Protein AF-A0A813DG27-F1 (afdb_monomer_lite)

Structure (mmCIF, N/CA/C/O backbone):
data_AF-A0A813DG27-F1
#
_entry.id   AF-A0A813DG27-F1
#
loop_
_atom_site.group_PDB
_atom_site.id
_atom_site.type_symbol
_atom_site.label_atom_id
_atom_site.label_alt_id
_atom_site.label_comp_id
_atom_site.label_asym_id
_atom_site.label_entity_id
_atom_site.label_seq_id
_atom_site.pdbx_PDB_ins_code
_atom_site.Cartn_x
_atom_site.Cartn_y
_atom_site.Cartn_z
_atom_site.occupancy
_atom_site.B_iso_or_equiv
_atom_site.auth_seq_id
_atom_site.auth_comp_id
_atom_site.auth_asym_id
_atom_site.auth_atom_id
_atom_site.pdbx_PDB_model_num
ATOM 1 N N . MET A 1 1 ? 26.561 -1.178 -47.396 1.00 35.69 1 MET A N 1
ATOM 2 C CA . MET A 1 1 ? 25.594 -0.101 -47.079 1.00 35.69 1 MET A CA 1
ATOM 3 C C . MET A 1 1 ? 25.983 0.522 -45.748 1.00 35.69 1 MET A C 1
ATOM 5 O O . MET A 1 1 ? 25.787 -0.095 -44.712 1.00 35.69 1 MET A O 1
ATOM 9 N N . HIS A 1 2 ? 26.621 1.689 -45.792 1.00 32.06 2 HIS A N 1
ATOM 10 C CA . HIS A 1 2 ? 27.094 2.432 -44.623 1.00 32.06 2 HIS A CA 1
ATOM 11 C C . HIS A 1 2 ? 25.969 3.385 -44.192 1.00 32.06 2 HIS A C 1
ATOM 13 O O . HIS A 1 2 ? 25.656 4.333 -44.911 1.00 32.06 2 HIS A O 1
ATOM 19 N N . LEU A 1 3 ? 25.288 3.095 -43.083 1.00 33.78 3 LEU A N 1
ATOM 20 C CA . LEU A 1 3 ? 24.282 4.003 -42.530 1.00 33.78 3 LEU A CA 1
ATOM 21 C C . LEU A 1 3 ? 24.978 4.990 -41.588 1.00 33.78 3 LEU A C 1
ATOM 23 O O . LEU A 1 3 ? 25.626 4.590 -40.628 1.00 33.78 3 LEU A O 1
ATOM 27 N N . SER A 1 4 ? 24.850 6.281 -41.896 1.00 28.59 4 SER A N 1
ATOM 28 C CA . SER A 1 4 ? 25.430 7.382 -41.121 1.00 28.59 4 SER A CA 1
ATOM 29 C C . SER A 1 4 ? 24.918 7.404 -39.662 1.00 28.59 4 SER A C 1
ATOM 31 O O . SER A 1 4 ? 23.698 7.333 -39.455 1.00 28.59 4 SER A O 1
ATOM 33 N N . PRO A 1 5 ? 25.803 7.591 -38.657 1.00 42.91 5 PRO A N 1
ATOM 34 C CA . PRO A 1 5 ? 25.450 7.682 -37.233 1.00 42.91 5 PRO A CA 1
ATOM 35 C C . PRO A 1 5 ? 24.418 8.769 -36.894 1.00 42.91 5 PRO A C 1
ATOM 37 O O . PRO A 1 5 ? 23.706 8.666 -35.893 1.00 42.91 5 PRO A O 1
ATOM 40 N N . SER A 1 6 ? 24.287 9.807 -37.728 1.00 38.03 6 SER A N 1
ATOM 41 C CA . SER A 1 6 ? 23.385 10.933 -37.458 1.00 38.03 6 SER A CA 1
ATOM 42 C C . SER A 1 6 ? 21.899 10.582 -37.593 1.00 38.03 6 SER A C 1
ATOM 44 O O . SER A 1 6 ? 21.061 11.265 -37.007 1.00 38.03 6 SER A O 1
ATOM 46 N N . ARG A 1 7 ? 21.542 9.490 -38.290 1.00 32.78 7 ARG A N 1
ATOM 47 C CA . ARG A 1 7 ? 20.135 9.055 -38.426 1.00 32.78 7 ARG A CA 1
ATOM 48 C C . ARG A 1 7 ? 19.609 8.241 -37.239 1.00 32.78 7 ARG A C 1
ATOM 50 O O . ARG A 1 7 ? 18.395 8.137 -37.089 1.00 32.78 7 ARG A O 1
ATOM 57 N N . LEU A 1 8 ? 20.485 7.695 -36.392 1.00 37.12 8 LEU A N 1
ATOM 58 C CA . LEU A 1 8 ? 20.098 6.963 -35.175 1.00 37.12 8 LEU A CA 1
ATOM 59 C C . LEU A 1 8 ? 19.883 7.897 -33.969 1.00 37.12 8 LEU A C 1
ATOM 61 O O . LEU A 1 8 ? 19.018 7.622 -33.140 1.00 37.12 8 LEU A O 1
ATOM 65 N N . ARG A 1 9 ? 20.591 9.038 -33.907 1.00 36.22 9 ARG A N 1
ATOM 66 C CA . ARG A 1 9 ? 20.552 9.974 -32.763 1.00 36.22 9 ARG A CA 1
ATOM 67 C C . ARG A 1 9 ? 19.202 10.678 -32.554 1.00 36.22 9 ARG A C 1
ATOM 69 O O . ARG A 1 9 ? 18.839 10.943 -31.415 1.00 36.22 9 ARG A O 1
ATOM 76 N N . SER A 1 10 ? 18.430 10.967 -33.605 1.00 30.38 10 SER A N 1
ATOM 77 C CA . SER A 1 10 ? 17.222 11.810 -33.479 1.00 30.38 10 SER A CA 1
ATOM 78 C C . SER A 1 10 ? 15.911 11.059 -33.217 1.00 30.38 10 SER A C 1
ATOM 80 O O . SER A 1 10 ? 14.912 11.688 -32.869 1.00 30.38 10 SER A O 1
ATOM 82 N N . ARG A 1 11 ? 15.877 9.725 -33.352 1.00 36.88 11 ARG A N 1
ATOM 83 C CA . ARG A 1 11 ? 14.655 8.927 -33.117 1.00 36.88 11 ARG A CA 1
ATOM 84 C C . ARG A 1 11 ? 14.544 8.339 -31.711 1.00 36.88 11 ARG A C 1
ATOM 86 O O . ARG A 1 11 ? 13.439 7.986 -31.316 1.00 36.88 11 ARG A O 1
ATOM 93 N N . MET A 1 12 ? 15.641 8.247 -30.961 1.00 42.81 12 MET A N 1
ATOM 94 C CA . MET A 1 12 ? 15.668 7.513 -29.689 1.00 42.81 12 MET A CA 1
ATOM 95 C C . MET A 1 12 ? 15.013 8.269 -28.519 1.00 42.81 12 MET A C 1
ATOM 97 O O . MET A 1 12 ? 14.553 7.641 -27.574 1.00 42.81 12 MET A O 1
ATOM 101 N N . PHE A 1 13 ? 14.913 9.601 -28.596 1.00 41.03 13 PHE A N 1
ATOM 102 C CA . PHE A 1 13 ? 14.566 10.446 -27.442 1.00 41.03 13 PHE A CA 1
ATOM 103 C C . PHE A 1 13 ? 13.154 11.049 -27.455 1.00 41.03 13 PHE A C 1
ATOM 105 O O . PHE A 1 13 ? 12.816 11.809 -26.553 1.00 41.03 13 PHE A O 1
ATOM 112 N N . ARG A 1 14 ? 12.308 10.739 -28.451 1.00 36.06 14 ARG A N 1
ATOM 113 C CA . ARG A 1 14 ? 10.949 11.322 -28.535 1.00 36.06 14 ARG A CA 1
ATOM 114 C C . ARG A 1 14 ? 9.815 10.446 -28.009 1.00 36.06 14 ARG A C 1
ATOM 116 O O . ARG A 1 14 ? 8.711 10.949 -27.869 1.00 36.06 14 ARG A O 1
ATOM 123 N N . SER A 1 15 ? 10.073 9.176 -27.727 1.00 40.19 15 SER A N 1
ATOM 124 C CA . SER A 1 15 ? 9.174 8.225 -27.063 1.00 40.19 15 SER A CA 1
ATOM 125 C C . SER A 1 15 ? 9.845 6.863 -27.195 1.00 40.19 15 SER A C 1
ATOM 127 O O . SER A 1 15 ? 10.208 6.476 -28.312 1.00 40.19 15 SER A O 1
ATOM 129 N N . LEU A 1 16 ? 10.028 6.131 -26.094 1.00 47.44 16 LEU A N 1
ATOM 130 C CA . LEU A 1 16 ? 10.375 4.718 -26.192 1.00 47.44 16 LEU A CA 1
ATOM 131 C C . LEU A 1 16 ? 9.088 3.953 -26.532 1.00 47.44 16 LEU A C 1
ATOM 133 O O . LEU A 1 16 ? 8.470 3.299 -25.696 1.00 47.44 16 LEU A O 1
ATOM 137 N N . GLU A 1 17 ? 8.655 4.059 -27.786 1.00 43.06 17 GLU A N 1
ATOM 138 C CA . GLU A 1 17 ? 7.640 3.168 -28.329 1.00 43.06 17 GLU A CA 1
ATOM 139 C C . GLU A 1 17 ? 8.287 1.787 -28.494 1.00 43.06 17 GLU A C 1
ATOM 141 O O . GLU A 1 17 ? 8.924 1.502 -29.513 1.00 43.06 17 GLU A O 1
ATOM 146 N N . LEU A 1 18 ? 8.100 0.904 -27.504 1.00 45.38 18 LEU A N 1
ATOM 147 C CA . LEU A 1 18 ? 8.455 -0.523 -27.602 1.00 45.38 18 LEU A CA 1
ATOM 148 C C . LEU A 1 18 ? 7.888 -1.176 -28.887 1.00 45.38 18 LEU A C 1
ATOM 150 O O . LEU A 1 18 ? 8.416 -2.178 -29.364 1.00 45.38 18 LEU A O 1
ATOM 154 N N . SER A 1 19 ? 6.854 -0.576 -29.485 1.00 37.66 19 SER A N 1
ATOM 155 C CA . SER A 1 19 ? 6.224 -0.939 -30.758 1.00 37.66 19 SER A CA 1
ATOM 156 C C . SER A 1 19 ? 7.010 -0.560 -32.026 1.00 37.66 19 SER A C 1
ATOM 158 O O . SER A 1 19 ? 6.800 -1.193 -33.060 1.00 37.66 19 SER A O 1
ATOM 160 N N . ARG A 1 20 ? 7.915 0.434 -32.014 1.00 34.59 20 ARG A N 1
ATOM 161 C CA . ARG A 1 20 ? 8.578 0.934 -33.247 1.00 34.59 20 ARG A CA 1
ATOM 162 C C . ARG A 1 20 ? 9.910 0.277 -33.590 1.00 34.59 20 ARG A C 1
ATOM 164 O O . ARG A 1 20 ? 10.484 0.580 -34.635 1.00 34.59 20 ARG A O 1
ATOM 171 N N . VAL A 1 21 ? 10.379 -0.658 -32.766 1.00 40.50 21 VAL A N 1
ATOM 172 C CA . VAL A 1 21 ? 11.616 -1.418 -33.020 1.00 40.50 21 VAL A CA 1
ATOM 173 C C . VAL A 1 21 ? 11.352 -2.705 -33.829 1.00 40.50 21 VAL A C 1
ATOM 175 O O . VAL A 1 21 ? 12.289 -3.308 -34.351 1.00 40.50 21 VAL A O 1
ATOM 178 N N . SER A 1 22 ? 10.095 -3.135 -34.030 1.00 30.80 22 SER A N 1
ATOM 179 C CA . SER A 1 22 ? 9.770 -4.263 -34.922 1.00 30.80 22 SER A CA 1
ATOM 180 C C . SER A 1 22 ? 8.271 -4.555 -35.039 1.00 30.80 22 SER A C 1
ATOM 182 O O . SER A 1 22 ? 7.603 -4.582 -34.013 1.00 30.80 22 SER A O 1
ATOM 184 N N . PRO A 1 23 ? 7.763 -5.015 -36.200 1.00 32.28 23 PRO A N 1
ATOM 185 C CA . PRO A 1 23 ? 6.370 -5.447 -36.360 1.00 32.28 23 PRO A CA 1
ATOM 186 C C . PRO A 1 23 ? 6.092 -6.882 -35.848 1.00 32.28 23 PRO A C 1
ATOM 188 O O . PRO A 1 23 ? 5.209 -7.567 -36.350 1.00 32.28 23 PRO A O 1
ATOM 191 N N . LYS A 1 24 ? 6.853 -7.382 -34.864 1.00 32.09 24 LYS A N 1
ATOM 192 C CA . LYS A 1 24 ? 6.633 -8.702 -34.239 1.00 32.09 24 LYS A CA 1
ATOM 193 C C . LYS A 1 24 ? 6.738 -8.558 -32.720 1.00 32.09 24 LYS A C 1
ATOM 195 O O . LYS A 1 24 ? 7.598 -7.790 -32.287 1.00 32.09 24 LYS A O 1
ATOM 200 N N . PRO A 1 25 ? 5.950 -9.302 -31.919 1.00 41.00 25 PRO A N 1
ATOM 201 C CA . PRO A 1 25 ? 6.080 -9.338 -30.465 1.00 41.00 25 PRO A CA 1
ATOM 202 C C . PRO A 1 25 ? 7.383 -10.070 -30.117 1.00 41.00 25 PRO A C 1
ATOM 204 O O . PRO A 1 25 ? 7.388 -11.250 -29.782 1.00 41.00 25 PRO A O 1
ATOM 207 N N . ARG A 1 26 ? 8.530 -9.418 -30.322 1.00 49.53 26 ARG A N 1
ATOM 208 C CA . ARG A 1 26 ? 9.832 -10.010 -30.029 1.00 49.53 26 ARG A CA 1
ATOM 209 C C . ARG A 1 26 ? 9.986 -9.991 -28.517 1.00 49.53 26 ARG A C 1
ATOM 211 O O . ARG A 1 26 ? 9.980 -8.915 -27.928 1.00 49.53 26 ARG A O 1
ATOM 218 N N . GLY A 1 27 ? 10.053 -11.185 -27.926 1.00 57.28 27 GLY A N 1
ATOM 219 C CA . GLY A 1 27 ? 10.235 -11.460 -26.500 1.00 57.28 27 GLY A CA 1
ATOM 220 C C . GLY A 1 27 ? 11.552 -10.921 -25.945 1.00 57.28 27 GLY A C 1
ATOM 221 O O . GLY A 1 27 ? 12.408 -11.695 -25.541 1.00 57.28 27 GLY A O 1
ATOM 222 N N . LEU A 1 28 ? 11.714 -9.598 -25.990 1.00 62.81 28 LEU A N 1
ATOM 223 C CA . LEU A 1 28 ? 12.835 -8.869 -25.419 1.00 62.81 28 LEU A CA 1
ATOM 224 C C . LEU A 1 28 ? 12.688 -8.777 -23.896 1.00 62.81 28 LEU A C 1
ATOM 226 O O . LEU A 1 28 ? 13.646 -9.145 -23.220 1.00 62.81 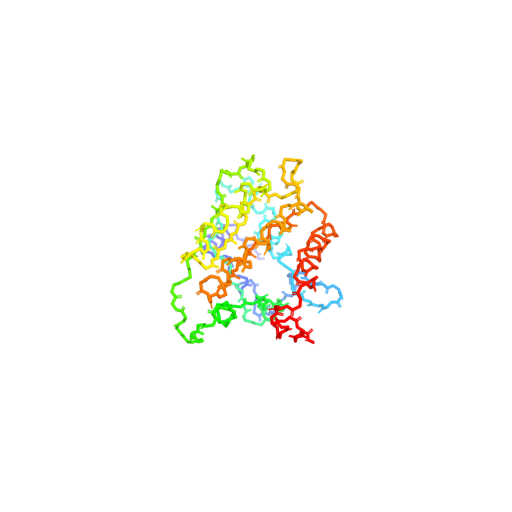28 LEU A O 1
ATOM 230 N N . PRO A 1 29 ? 11.532 -8.370 -23.322 1.00 75.06 29 PRO A N 1
ATOM 231 C CA . PRO A 1 29 ? 11.346 -8.508 -21.887 1.00 75.06 29 PRO A CA 1
ATOM 232 C C . PRO A 1 29 ? 11.299 -9.983 -21.493 1.00 75.06 29 PRO A C 1
ATOM 234 O O . PRO A 1 29 ? 10.547 -10.774 -22.076 1.00 75.06 29 PRO A O 1
ATOM 237 N N . GLY A 1 30 ? 12.098 -10.326 -20.488 1.00 79.44 30 GLY A N 1
ATOM 238 C CA . GLY A 1 30 ? 12.105 -11.637 -19.866 1.00 79.44 30 GLY A CA 1
ATOM 239 C C . GLY A 1 30 ? 10.751 -11.969 -19.246 1.00 79.44 30 GLY A C 1
ATOM 240 O O . GLY A 1 30 ? 9.980 -11.087 -18.854 1.00 79.44 30 GLY A O 1
ATOM 241 N N . ARG A 1 31 ? 10.475 -13.268 -19.164 1.00 86.94 31 ARG A N 1
ATOM 242 C CA . ARG A 1 31 ? 9.304 -13.828 -18.491 1.00 86.94 31 ARG A CA 1
ATOM 243 C C . ARG A 1 31 ? 9.764 -14.681 -17.324 1.00 86.94 31 ARG A C 1
ATOM 245 O O . ARG A 1 31 ? 10.837 -15.282 -17.380 1.00 86.94 31 ARG A O 1
ATOM 252 N N . ASN A 1 32 ? 8.939 -14.747 -16.295 1.00 88.25 32 ASN A N 1
ATOM 253 C CA . ASN A 1 32 ? 9.125 -15.698 -15.211 1.00 88.25 32 ASN A CA 1
ATOM 254 C C . ASN A 1 32 ? 9.128 -17.131 -15.763 1.00 88.25 32 ASN A C 1
ATOM 256 O O . ASN A 1 32 ? 8.299 -17.483 -16.603 1.00 88.25 32 ASN A 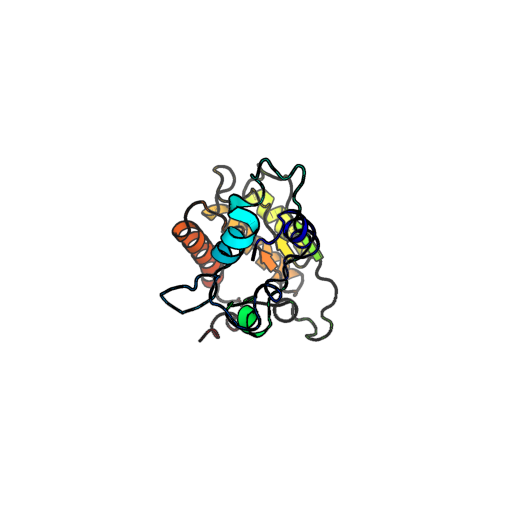O 1
ATOM 260 N N . ILE A 1 33 ? 10.035 -17.971 -15.264 1.00 91.44 33 ILE A N 1
ATOM 261 C CA . ILE A 1 33 ? 10.105 -19.391 -15.652 1.00 91.44 33 ILE A CA 1
ATOM 262 C C . ILE A 1 33 ? 8.914 -20.173 -15.081 1.00 91.44 33 ILE A C 1
ATOM 264 O O . ILE A 1 33 ? 8.441 -21.119 -15.701 1.00 91.44 33 ILE A O 1
ATOM 268 N N . THR A 1 34 ? 8.421 -19.773 -13.909 1.00 92.06 34 THR A N 1
ATOM 269 C CA . THR A 1 34 ? 7.400 -20.502 -13.146 1.00 92.06 34 THR A CA 1
ATOM 270 C C . THR A 1 34 ? 5.992 -20.370 -13.712 1.00 92.06 34 THR A C 1
ATOM 272 O O . THR A 1 34 ? 5.229 -21.326 -13.655 1.00 92.06 34 THR A O 1
ATOM 275 N N . ASP A 1 35 ? 5.634 -19.204 -14.246 1.00 90.50 35 ASP A N 1
ATOM 276 C CA . ASP A 1 35 ? 4.261 -18.896 -14.672 1.00 90.50 35 ASP A CA 1
ATOM 277 C C . ASP A 1 35 ? 4.188 -18.183 -16.033 1.00 90.50 35 ASP A C 1
ATOM 279 O O . ASP A 1 35 ? 3.102 -17.867 -16.519 1.00 90.50 35 ASP A O 1
ATOM 283 N N . GLY A 1 36 ? 5.332 -17.917 -16.674 1.00 90.06 36 GLY A N 1
ATOM 284 C CA . GLY A 1 36 ? 5.391 -17.229 -17.962 1.00 90.06 36 GLY A CA 1
ATOM 285 C C . GLY A 1 36 ? 4.941 -15.765 -17.924 1.00 90.06 36 GLY A C 1
ATOM 286 O O . GLY A 1 36 ? 4.820 -15.155 -18.994 1.00 90.06 36 GLY A O 1
ATOM 287 N N . ARG A 1 37 ? 4.696 -15.189 -16.738 1.00 91.44 37 ARG A N 1
ATOM 288 C CA . ARG A 1 37 ? 4.238 -13.806 -16.586 1.00 91.44 37 ARG A CA 1
ATOM 289 C C . ARG A 1 37 ? 5.341 -12.806 -16.905 1.00 91.44 37 ARG A C 1
ATOM 291 O O . ARG A 1 37 ? 6.538 -13.110 -16.859 1.00 91.44 37 ARG A O 1
ATOM 298 N N . ALA A 1 38 ? 4.924 -11.600 -17.276 1.00 91.38 38 ALA A N 1
ATOM 299 C CA . ALA A 1 38 ? 5.841 -10.496 -17.515 1.00 91.38 38 ALA A CA 1
ATOM 300 C C . ALA A 1 38 ? 6.368 -9.933 -16.187 1.00 91.38 38 ALA A C 1
ATOM 302 O O . ALA A 1 38 ? 5.652 -9.882 -15.191 1.00 91.38 38 ALA A O 1
ATOM 303 N N . MET A 1 39 ? 7.617 -9.466 -16.187 1.00 89.62 39 MET A N 1
ATOM 304 C CA . MET A 1 39 ? 8.255 -8.885 -15.003 1.00 89.62 39 MET A CA 1
ATOM 305 C C . MET A 1 39 ? 8.640 -7.426 -15.228 1.00 89.62 39 MET A C 1
ATOM 307 O O . MET A 1 39 ? 9.352 -7.087 -16.177 1.00 89.62 39 MET A O 1
ATOM 311 N N . MET A 1 40 ? 8.210 -6.554 -14.311 1.00 91.38 40 MET A N 1
ATOM 312 C CA . MET A 1 40 ? 8.512 -5.122 -14.384 1.00 91.38 40 MET A CA 1
ATOM 313 C C . MET A 1 40 ? 10.021 -4.858 -14.315 1.00 91.38 40 MET A C 1
ATOM 315 O O . MET A 1 40 ? 10.523 -3.995 -15.031 1.00 91.38 40 MET A O 1
ATOM 319 N N . CYS A 1 41 ? 10.760 -5.661 -13.541 1.00 92.00 41 CYS A N 1
ATOM 320 C CA . CYS A 1 41 ? 12.219 -5.583 -13.464 1.00 92.00 41 CYS A CA 1
ATOM 321 C C . CYS A 1 41 ? 12.867 -5.671 -14.851 1.00 92.00 41 CYS A C 1
ATOM 323 O O . CYS A 1 41 ? 13.688 -4.826 -15.183 1.00 92.00 41 CYS A O 1
ATOM 325 N N . SER A 1 42 ? 12.447 -6.615 -15.703 1.00 90.50 42 SER A N 1
ATOM 326 C CA . SER A 1 42 ? 13.015 -6.735 -17.051 1.00 90.50 42 SER A CA 1
ATOM 327 C C . SER A 1 42 ? 12.692 -5.527 -17.932 1.00 90.50 42 SER A C 1
ATOM 329 O O . SER A 1 42 ? 13.567 -5.043 -18.649 1.00 90.50 42 SER A O 1
ATOM 331 N N . VAL A 1 43 ? 11.466 -5.000 -17.851 1.00 89.25 43 VAL A N 1
ATOM 332 C CA . VAL A 1 43 ? 11.071 -3.798 -18.602 1.00 89.25 43 VAL A CA 1
ATOM 333 C C . VAL A 1 43 ? 11.937 -2.604 -18.204 1.00 89.25 43 VAL A C 1
ATOM 335 O O . VAL A 1 43 ? 12.443 -1.894 -19.076 1.00 89.25 43 VAL A O 1
ATOM 338 N N . LEU A 1 44 ? 12.151 -2.403 -16.902 1.00 90.50 44 LEU A N 1
ATOM 339 C CA . LEU A 1 44 ? 12.978 -1.317 -16.388 1.00 90.50 44 LEU A CA 1
ATOM 340 C C . LEU A 1 44 ? 14.455 -1.521 -16.728 1.00 90.50 44 LEU A C 1
ATOM 342 O O . LEU A 1 44 ? 15.082 -0.589 -17.208 1.00 90.50 44 LEU A O 1
ATOM 346 N N . THR A 1 45 ? 15.014 -2.724 -16.600 1.00 88.88 45 THR A N 1
ATOM 347 C CA . THR A 1 45 ? 16.409 -2.977 -16.997 1.00 88.88 45 THR A CA 1
ATOM 348 C C . THR A 1 45 ? 16.648 -2.660 -18.475 1.00 88.88 45 THR A C 1
ATOM 350 O O . THR A 1 45 ? 17.646 -2.028 -18.815 1.00 88.88 45 THR A O 1
ATOM 353 N N . LEU A 1 46 ? 15.720 -3.035 -19.359 1.00 86.50 46 LEU A N 1
ATOM 354 C CA . LEU A 1 46 ? 15.834 -2.747 -20.793 1.00 86.50 46 LEU A CA 1
ATOM 355 C C . LEU A 1 46 ? 15.668 -1.258 -21.116 1.00 86.50 46 LEU A C 1
ATOM 357 O O . LEU A 1 46 ? 16.331 -0.740 -22.014 1.00 86.50 46 LEU A O 1
ATOM 361 N N . SER A 1 47 ? 14.778 -0.573 -20.401 1.00 84.88 47 SER A N 1
ATOM 362 C CA . SER A 1 47 ? 14.443 0.825 -20.689 1.00 84.88 47 SER A CA 1
ATOM 363 C C . SER A 1 47 ? 15.422 1.802 -20.032 1.00 84.88 47 SER A C 1
ATOM 365 O O . SER A 1 47 ? 15.786 2.812 -20.636 1.00 84.88 47 SER A O 1
ATOM 367 N N . ILE A 1 48 ? 15.849 1.501 -18.800 1.00 87.88 48 ILE A N 1
ATOM 368 C CA . ILE A 1 48 ? 16.592 2.402 -17.907 1.00 87.88 48 ILE A CA 1
ATOM 369 C C . ILE A 1 48 ? 17.842 1.812 -17.257 1.00 87.88 48 ILE A C 1
ATOM 371 O O . ILE A 1 48 ? 18.368 2.406 -16.323 1.00 87.88 48 ILE A O 1
ATOM 375 N N . GLY A 1 49 ? 18.316 0.648 -17.704 1.00 87.12 49 GLY A N 1
ATOM 376 C CA . GLY A 1 49 ? 19.507 0.029 -17.118 1.00 87.12 49 GLY A CA 1
ATOM 377 C C . GLY A 1 49 ? 20.769 0.855 -17.365 1.00 87.12 49 GLY A C 1
ATOM 378 O O . GLY A 1 49 ? 21.348 1.406 -16.436 1.00 87.12 49 GLY A O 1
ATOM 379 N N . ASN A 1 50 ? 21.180 0.961 -18.633 1.00 87.44 50 ASN A N 1
ATOM 380 C CA . ASN A 1 50 ? 22.462 1.581 -19.003 1.00 87.44 50 ASN A CA 1
ATOM 381 C C . ASN A 1 50 ? 22.308 2.926 -19.730 1.00 87.44 50 ASN A C 1
ATOM 383 O O . ASN A 1 50 ? 23.260 3.700 -19.807 1.00 87.44 50 ASN A O 1
ATOM 387 N N . ASN A 1 51 ? 21.124 3.206 -20.280 1.00 82.00 51 ASN A N 1
ATOM 388 C CA . ASN A 1 51 ? 20.912 4.314 -21.217 1.00 82.00 51 ASN A CA 1
ATOM 389 C C . ASN A 1 51 ? 21.167 5.692 -20.576 1.00 82.00 51 ASN A C 1
ATOM 391 O O . ASN A 1 51 ? 21.603 6.618 -21.251 1.00 82.00 51 ASN A O 1
ATOM 395 N N . GLN A 1 52 ? 20.927 5.821 -19.271 1.00 82.56 52 GLN A N 1
ATOM 396 C CA . GLN A 1 52 ? 21.097 7.051 -18.496 1.00 82.56 52 GLN A CA 1
ATOM 397 C C . GLN A 1 52 ? 22.563 7.354 -18.166 1.00 82.56 52 GLN A C 1
ATOM 399 O O . GLN A 1 52 ? 22.871 8.484 -17.808 1.00 82.56 52 GLN A O 1
ATOM 404 N N . GLY A 1 53 ? 23.456 6.364 -18.266 1.00 84.81 53 GLY A N 1
ATOM 405 C CA . GLY A 1 53 ? 24.882 6.503 -17.957 1.00 84.81 53 GLY A CA 1
ATOM 406 C C . GLY A 1 53 ? 25.773 6.705 -19.185 1.00 84.81 53 GLY A C 1
ATOM 407 O O . GLY A 1 53 ? 26.994 6.633 -19.069 1.00 84.81 53 GLY A O 1
ATOM 408 N N . MET A 1 54 ? 25.193 6.897 -20.373 1.00 86.62 54 MET A N 1
ATOM 409 C CA . MET A 1 54 ? 25.960 7.072 -21.606 1.00 86.62 54 MET A CA 1
ATOM 410 C C . MET A 1 54 ? 26.615 8.458 -21.654 1.00 86.62 54 MET A C 1
ATOM 412 O O . MET A 1 54 ? 25.913 9.464 -21.657 1.00 86.62 54 MET A O 1
ATOM 416 N N . GLY A 1 55 ? 27.947 8.516 -21.781 1.00 88.69 55 GLY A N 1
ATOM 417 C CA . GLY A 1 55 ? 28.700 9.782 -21.863 1.00 88.69 55 GLY A CA 1
ATOM 418 C C . GLY A 1 55 ? 28.349 10.660 -23.073 1.00 88.69 55 GLY A C 1
ATOM 419 O O . GLY A 1 55 ? 28.593 11.861 -23.066 1.00 88.69 55 GLY A O 1
ATOM 420 N N . ASP A 1 56 ? 27.726 10.070 -24.092 1.00 89.81 56 ASP A N 1
ATOM 421 C CA . ASP A 1 56 ? 27.258 10.744 -25.304 1.00 89.81 56 ASP A CA 1
ATOM 422 C C . ASP A 1 56 ? 25.912 11.475 -25.119 1.00 89.81 56 ASP A C 1
ATOM 424 O O . ASP A 1 56 ? 25.419 12.099 -26.065 1.00 89.81 56 ASP A O 1
ATOM 428 N N . VAL A 1 57 ? 25.282 11.351 -23.945 1.00 82.31 57 VAL A N 1
ATOM 429 C CA . VAL A 1 57 ? 23.957 11.894 -23.628 1.00 82.31 57 VAL A CA 1
ATOM 430 C C . VAL A 1 57 ? 24.072 12.811 -22.413 1.00 82.31 57 VAL A C 1
ATOM 432 O O . VAL A 1 57 ? 24.240 12.351 -21.291 1.00 82.31 57 VAL A O 1
ATOM 435 N N . GLU A 1 58 ? 23.936 14.119 -22.631 1.00 87.00 58 GLU A N 1
ATOM 436 C CA . GLU A 1 58 ? 24.001 15.121 -21.556 1.00 87.00 58 GLU A CA 1
ATOM 437 C C . GLU A 1 58 ? 22.788 15.050 -20.609 1.00 87.00 58 GLU A C 1
ATOM 439 O O . GLU A 1 58 ? 22.924 15.205 -19.398 1.00 87.00 58 GLU A O 1
ATOM 444 N N . TYR A 1 59 ? 21.592 14.778 -21.149 1.00 86.31 59 TYR A N 1
ATOM 445 C CA . TYR A 1 59 ? 20.358 14.645 -20.372 1.00 86.31 59 TYR A CA 1
ATOM 446 C C . TYR A 1 59 ? 19.430 13.584 -20.970 1.00 86.31 59 TYR A C 1
ATOM 448 O O . TYR A 1 59 ? 19.052 13.654 -22.140 1.00 86.31 59 TYR A O 1
ATOM 456 N N . GLY A 1 60 ? 19.018 12.618 -20.148 1.00 83.75 60 GLY A N 1
ATOM 457 C CA . GLY A 1 60 ? 18.059 11.578 -20.513 1.00 83.75 60 GLY A CA 1
ATOM 458 C C . GLY A 1 60 ? 16.893 11.536 -19.531 1.00 83.75 60 GLY A C 1
ATOM 459 O O . GLY A 1 60 ? 17.090 11.344 -18.334 1.00 83.75 60 GLY A O 1
ATOM 460 N N . LYS A 1 61 ? 15.664 11.673 -20.037 1.00 86.31 61 LYS A N 1
ATOM 461 C CA . LYS A 1 61 ? 14.434 11.542 -19.246 1.00 86.31 61 LYS A CA 1
ATOM 462 C C . LYS A 1 61 ? 13.417 10.693 -19.992 1.00 86.31 61 LYS A C 1
ATOM 464 O O . LYS A 1 61 ? 13.165 10.914 -21.174 1.00 86.31 61 LYS A O 1
ATOM 469 N N . ILE A 1 62 ? 12.803 9.753 -19.282 1.00 85.69 62 ILE A N 1
ATOM 470 C CA . ILE A 1 62 ? 11.650 9.013 -19.794 1.00 85.69 62 ILE A CA 1
ATOM 471 C C . ILE A 1 62 ? 10.383 9.780 -19.467 1.00 85.69 62 ILE A C 1
ATOM 473 O O . ILE A 1 62 ? 10.177 10.205 -18.331 1.00 85.69 62 ILE A O 1
ATOM 477 N N . TYR A 1 63 ? 9.554 9.949 -20.490 1.00 88.44 63 TYR A N 1
ATOM 478 C CA . TYR A 1 63 ? 8.251 10.594 -20.384 1.00 88.44 63 TYR A CA 1
ATOM 479 C C . TYR A 1 63 ? 7.120 9.579 -20.290 1.00 88.44 63 TYR A C 1
ATOM 481 O O . TYR A 1 63 ? 6.198 9.775 -19.509 1.00 88.44 63 TYR A O 1
ATOM 489 N N . ASP A 1 64 ? 7.198 8.513 -21.083 1.00 87.12 64 ASP A N 1
ATOM 490 C CA . ASP A 1 64 ? 6.147 7.511 -21.180 1.00 87.12 64 ASP A CA 1
ATOM 491 C C . ASP A 1 64 ? 6.722 6.176 -21.670 1.00 87.12 64 ASP A C 1
ATOM 493 O O . ASP A 1 64 ? 7.768 6.140 -22.332 1.00 87.12 64 ASP A O 1
ATOM 497 N N . ILE A 1 65 ? 6.032 5.086 -21.341 1.00 85.31 65 ILE A N 1
ATOM 498 C CA . ILE A 1 65 ? 6.306 3.734 -21.822 1.00 85.31 65 ILE A CA 1
ATOM 499 C C . ILE A 1 65 ? 4.984 3.151 -22.311 1.00 85.31 65 ILE A C 1
ATOM 501 O O . ILE A 1 65 ? 4.080 2.863 -21.530 1.00 85.31 65 ILE A O 1
ATOM 505 N N . TYR A 1 66 ? 4.893 2.908 -23.615 1.00 86.19 66 TYR A N 1
ATOM 506 C CA . TYR A 1 66 ? 3.726 2.247 -24.181 1.00 86.19 66 TYR A CA 1
ATOM 507 C C . TYR A 1 66 ? 3.790 0.729 -23.963 1.00 86.19 66 TYR A C 1
ATOM 509 O O . TYR A 1 66 ? 4.689 0.056 -24.476 1.00 86.19 66 TYR A O 1
ATOM 517 N N . PHE A 1 67 ? 2.795 0.181 -23.261 1.00 85.94 67 PHE A N 1
ATOM 518 C CA . PHE A 1 67 ? 2.594 -1.260 -23.099 1.00 85.94 67 PHE A CA 1
ATOM 519 C C . PHE A 1 67 ? 1.522 -1.761 -24.081 1.00 85.94 67 PHE A C 1
ATOM 521 O O . PHE A 1 67 ? 0.343 -1.439 -23.914 1.00 85.94 67 PHE A O 1
ATOM 528 N N . PRO A 1 68 ? 1.874 -2.585 -25.088 1.00 86.69 68 PRO A N 1
ATOM 529 C CA . PRO A 1 68 ? 0.882 -3.171 -25.984 1.00 86.69 68 PRO A CA 1
ATOM 530 C C . PRO A 1 68 ? -0.141 -4.021 -25.208 1.00 86.69 68 PRO A C 1
ATOM 532 O O . PRO A 1 68 ? 0.274 -4.787 -24.333 1.00 86.69 68 PRO A O 1
ATOM 535 N N . PRO A 1 69 ? -1.446 -4.002 -25.554 1.00 88.44 69 PRO A N 1
ATOM 536 C CA . PRO A 1 69 ? -2.478 -4.720 -24.797 1.00 88.44 69 PRO A CA 1
ATOM 537 C C . PRO A 1 69 ? -2.198 -6.216 -24.595 1.00 88.44 69 PRO A C 1
ATOM 539 O O . PRO A 1 69 ? -2.507 -6.771 -23.545 1.00 88.44 69 PRO A O 1
ATOM 542 N N . ALA A 1 70 ? -1.584 -6.880 -25.580 1.00 88.94 70 ALA A N 1
ATOM 543 C CA . ALA A 1 70 ? -1.210 -8.292 -25.473 1.00 88.94 70 ALA A CA 1
ATOM 544 C C . ALA A 1 70 ? -0.099 -8.551 -24.442 1.00 88.94 70 ALA A C 1
ATOM 546 O O . ALA A 1 70 ? -0.090 -9.608 -23.823 1.00 88.94 70 ALA A O 1
ATOM 547 N N . TYR A 1 71 ? 0.817 -7.599 -24.255 1.00 87.31 71 TYR A N 1
ATOM 548 C CA . TYR A 1 71 ? 1.879 -7.683 -23.255 1.00 87.31 71 TYR A CA 1
ATOM 549 C C . TYR A 1 71 ? 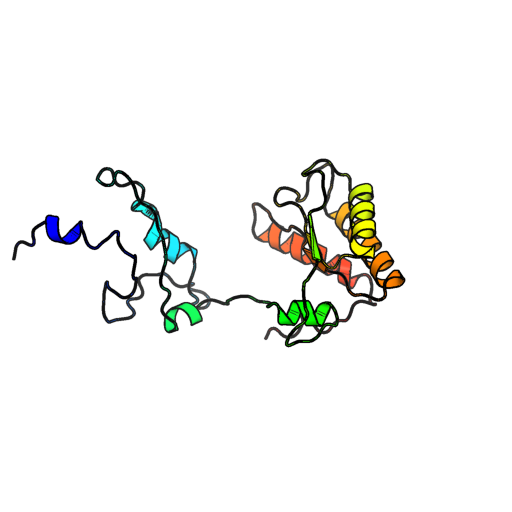1.377 -7.252 -21.871 1.00 87.31 71 TYR A C 1
ATOM 551 O O . TYR A 1 71 ? 1.709 -7.891 -20.881 1.00 87.31 71 TYR A O 1
ATOM 559 N N . LEU A 1 72 ? 0.511 -6.233 -21.804 1.00 89.81 72 LEU A N 1
ATOM 560 C CA . LEU A 1 72 ? -0.117 -5.786 -20.556 1.00 89.81 72 LEU A CA 1
ATOM 561 C C . LEU A 1 72 ? -0.907 -6.913 -19.865 1.00 89.81 72 LEU A C 1
ATOM 563 O O . LEU A 1 72 ? -0.850 -7.044 -18.649 1.00 89.81 72 LEU A O 1
ATOM 567 N N . ARG A 1 73 ? -1.577 -7.774 -20.642 1.00 91.56 73 ARG A N 1
ATOM 568 C CA . ARG A 1 73 ? -2.306 -8.950 -20.133 1.00 91.56 73 ARG A CA 1
ATOM 569 C C . ARG A 1 73 ? -1.423 -10.054 -19.532 1.00 91.56 73 ARG A C 1
ATOM 571 O O . ARG A 1 73 ? -1.963 -11.024 -19.019 1.00 91.56 73 ARG A O 1
ATOM 578 N N . LEU A 1 74 ? -0.096 -9.942 -19.617 1.00 91.62 74 LEU A N 1
ATOM 579 C CA . LEU A 1 74 ? 0.835 -10.885 -18.982 1.00 91.62 74 LEU A CA 1
ATOM 580 C C . LEU A 1 74 ? 1.174 -10.507 -17.533 1.00 91.62 74 LEU A C 1
ATOM 582 O O . LEU A 1 74 ? 1.911 -11.247 -16.885 1.00 91.62 74 LEU A O 1
ATOM 586 N N . PHE A 1 75 ? 0.697 -9.358 -17.052 1.00 92.25 75 PHE A N 1
ATOM 587 C CA . PHE A 1 75 ? 0.818 -8.933 -15.661 1.00 92.25 75 PHE A CA 1
ATOM 588 C C . PHE A 1 75 ? -0.464 -9.262 -14.893 1.00 92.25 75 PHE A C 1
ATOM 590 O O . PHE A 1 75 ? -1.554 -9.250 -15.461 1.00 92.25 75 PHE A O 1
ATOM 597 N N . ASP A 1 76 ? -0.329 -9.480 -13.588 1.00 90.81 76 ASP A N 1
ATOM 598 C CA . ASP A 1 76 ? -1.437 -9.751 -12.659 1.00 90.81 76 ASP A CA 1
ATOM 599 C C . ASP A 1 76 ? -2.421 -8.584 -12.601 1.00 90.81 76 ASP A C 1
ATOM 601 O O . ASP A 1 76 ? -3.621 -8.777 -12.428 1.00 90.81 76 ASP A O 1
ATOM 605 N N . GLY A 1 77 ? -1.904 -7.370 -12.792 1.00 91.50 77 GLY A N 1
ATOM 606 C CA . GLY A 1 77 ? -2.672 -6.156 -12.597 1.00 91.50 77 GLY A CA 1
ATOM 607 C C . GLY A 1 77 ? -2.970 -5.900 -11.114 1.00 91.50 77 GLY A C 1
ATOM 608 O O . GLY A 1 77 ? -2.341 -6.483 -10.229 1.00 91.50 77 GLY A O 1
ATOM 609 N N . PRO A 1 78 ? -3.876 -4.959 -10.820 1.00 92.12 78 PRO A N 1
ATOM 610 C CA . PRO A 1 78 ? -4.269 -4.660 -9.450 1.00 92.12 78 PRO A CA 1
ATOM 611 C C . PRO A 1 78 ? -5.174 -5.763 -8.876 1.00 92.12 78 PRO A C 1
ATOM 613 O O . PRO A 1 78 ? -6.183 -6.109 -9.483 1.00 92.12 78 PRO A O 1
ATOM 616 N N . ASN A 1 79 ? -4.860 -6.249 -7.670 1.00 90.31 79 ASN A N 1
ATOM 617 C CA . ASN A 1 79 ? -5.686 -7.245 -6.965 1.00 90.31 79 ASN A CA 1
ATOM 618 C C . ASN A 1 79 ? -7.049 -6.700 -6.506 1.00 90.31 79 ASN A C 1
ATOM 620 O O . ASN A 1 79 ? -8.003 -7.458 -6.393 1.00 90.31 79 ASN A O 1
ATOM 624 N N . CYS A 1 80 ? -7.132 -5.397 -6.224 1.00 87.88 80 CYS A N 1
ATOM 625 C CA . CYS A 1 80 ? -8.359 -4.718 -5.810 1.00 87.88 80 CYS A CA 1
ATOM 626 C C . CYS A 1 80 ? -8.492 -3.398 -6.570 1.00 87.88 80 CYS A C 1
ATOM 628 O O . CYS A 1 80 ? -7.491 -2.787 -6.954 1.00 87.88 80 CYS A O 1
ATOM 630 N N . ASN A 1 81 ? -9.719 -2.917 -6.731 1.00 90.31 81 ASN A N 1
ATOM 631 C CA . ASN A 1 81 ? -10.013 -1.634 -7.359 1.00 90.31 81 ASN A CA 1
ATOM 632 C C . ASN A 1 81 ? -10.888 -0.739 -6.454 1.00 90.31 81 ASN A C 1
ATOM 634 O O . ASN A 1 81 ? -11.218 -1.078 -5.317 1.00 90.31 81 ASN A O 1
ATOM 638 N N . VAL A 1 82 ? -11.246 0.445 -6.956 1.00 90.31 82 VAL A N 1
ATOM 639 C CA . VAL A 1 82 ? -12.047 1.430 -6.209 1.00 90.31 82 VAL A CA 1
ATOM 640 C C . VAL A 1 82 ? -13.427 0.897 -5.805 1.00 90.31 82 VAL A C 1
ATOM 642 O O . VAL A 1 82 ? -13.921 1.221 -4.728 1.00 90.31 82 VAL A O 1
ATOM 645 N N . VAL A 1 83 ? -14.015 0.026 -6.623 1.00 91.38 83 VAL A N 1
ATOM 646 C CA . VAL A 1 83 ? -15.322 -0.586 -6.378 1.00 91.38 83 VAL A CA 1
ATOM 647 C C . VAL A 1 83 ? -15.251 -1.553 -5.195 1.00 91.38 83 VAL A C 1
ATOM 649 O O . VAL A 1 83 ? -16.174 -1.591 -4.385 1.00 91.38 83 VAL A O 1
ATOM 652 N N . ASP A 1 84 ? -14.136 -2.266 -5.014 1.00 90.00 84 ASP A N 1
ATOM 653 C CA . ASP A 1 84 ? -13.923 -3.104 -3.825 1.00 90.00 84 ASP A CA 1
ATOM 654 C C . ASP A 1 84 ? -13.818 -2.257 -2.552 1.00 90.00 84 ASP A C 1
ATOM 656 O O . ASP A 1 84 ? -14.365 -2.619 -1.509 1.00 90.00 84 ASP A O 1
ATOM 660 N N . MET A 1 85 ? -13.169 -1.092 -2.641 1.00 88.00 85 MET A N 1
ATOM 661 C CA . MET A 1 85 ? -13.086 -0.150 -1.526 1.00 88.00 85 MET A CA 1
ATOM 662 C C . MET A 1 85 ? -14.466 0.414 -1.158 1.00 88.00 85 MET A C 1
ATOM 664 O O . MET A 1 85 ? -14.816 0.451 0.022 1.00 88.00 85 MET A O 1
ATOM 668 N N . TRP A 1 86 ? -15.281 0.788 -2.150 1.00 91.88 86 TRP A N 1
ATOM 669 C CA . TRP A 1 86 ? -16.668 1.210 -1.930 1.00 91.88 86 TRP A CA 1
ATOM 670 C C . TRP A 1 86 ? -17.523 0.102 -1.322 1.00 91.88 86 TRP A C 1
ATOM 672 O O . TRP A 1 86 ? -18.258 0.372 -0.373 1.00 91.88 86 TRP A O 1
ATOM 682 N N . ARG A 1 87 ? -17.366 -1.145 -1.783 1.00 90.19 87 ARG A N 1
ATOM 683 C CA . ARG A 1 87 ? -18.051 -2.310 -1.209 1.00 90.19 87 ARG A CA 1
ATOM 684 C C . ARG A 1 87 ? -17.729 -2.472 0.275 1.00 90.19 87 ARG A C 1
ATOM 686 O O . ARG A 1 87 ? -18.643 -2.615 1.076 1.00 90.19 87 ARG A O 1
ATOM 693 N N . ILE A 1 88 ? -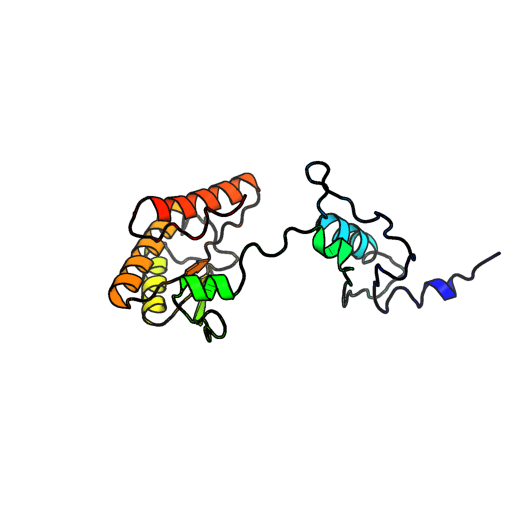16.448 -2.408 0.654 1.00 87.88 88 ILE A N 1
ATOM 694 C CA . ILE A 1 88 ? -16.024 -2.529 2.062 1.00 87.88 88 ILE A CA 1
ATOM 695 C C . ILE A 1 88 ? -16.631 -1.416 2.922 1.00 87.88 88 ILE A C 1
ATOM 697 O O . ILE A 1 88 ? -17.034 -1.655 4.062 1.00 87.88 88 ILE A O 1
ATOM 701 N N . LEU A 1 89 ? -16.712 -0.204 2.375 1.00 89.94 89 LEU A N 1
ATOM 702 C CA . LEU A 1 89 ? -17.293 0.957 3.044 1.00 89.94 89 LEU A CA 1
ATOM 703 C C . LEU A 1 89 ? -18.832 1.000 2.977 1.00 89.94 89 LEU A C 1
ATOM 705 O O . LEU A 1 89 ? -19.412 1.993 3.408 1.00 89.94 89 LEU A O 1
ATOM 709 N N . ASN A 1 90 ? -19.489 -0.051 2.467 1.00 90.44 90 ASN A N 1
ATOM 710 C CA . ASN A 1 90 ? -20.941 -0.125 2.262 1.00 90.44 90 ASN A CA 1
ATOM 711 C C . ASN A 1 90 ? -21.499 1.049 1.436 1.00 90.44 90 ASN A C 1
ATOM 713 O O . ASN A 1 90 ? -22.543 1.617 1.757 1.00 90.44 90 ASN A O 1
ATOM 717 N N . ARG A 1 91 ? -20.790 1.435 0.370 1.00 90.06 91 ARG A N 1
ATOM 718 C CA . ARG A 1 91 ? -21.167 2.531 -0.532 1.00 90.06 91 ARG A CA 1
ATOM 719 C C . ARG A 1 91 ? -21.656 2.018 -1.885 1.00 90.06 91 ARG A C 1
ATOM 721 O O . ARG A 1 91 ? -21.488 0.849 -2.226 1.00 90.06 91 ARG A O 1
ATOM 728 N N . GLY A 1 92 ? -22.256 2.916 -2.670 1.00 89.81 92 GLY A N 1
ATOM 729 C CA . GLY A 1 92 ? -22.690 2.621 -4.035 1.00 89.81 92 GLY A CA 1
ATOM 730 C C . GLY A 1 92 ? -21.524 2.184 -4.928 1.00 89.81 92 GLY A C 1
ATOM 731 O O . GLY A 1 92 ? -20.444 2.764 -4.885 1.00 89.81 92 GLY A O 1
ATOM 732 N N . MET A 1 93 ? -21.748 1.166 -5.758 1.00 88.62 93 MET A N 1
ATOM 733 C CA . MET A 1 93 ? -20.693 0.527 -6.564 1.00 88.62 93 MET A CA 1
ATOM 734 C C . MET A 1 93 ? -20.358 1.282 -7.859 1.00 88.62 93 MET A C 1
ATOM 736 O O . MET A 1 93 ? -19.360 0.976 -8.506 1.00 88.62 93 MET A O 1
ATOM 740 N N . SER A 1 94 ? -21.191 2.251 -8.245 1.00 89.12 94 SER A N 1
ATOM 741 C CA . SER A 1 94 ? -21.013 3.096 -9.432 1.00 89.12 94 SER A CA 1
ATOM 742 C C . SER A 1 94 ? -20.523 4.509 -9.102 1.00 89.12 94 SER A C 1
ATOM 744 O O . SER A 1 94 ? -19.839 5.113 -9.919 1.00 89.12 94 SER A O 1
ATOM 746 N N . ASP A 1 95 ? -20.869 5.023 -7.919 1.00 88.50 95 ASP A N 1
ATOM 747 C CA . ASP A 1 95 ? -20.480 6.346 -7.423 1.00 88.50 95 ASP A CA 1
ATOM 748 C C . ASP A 1 95 ? -20.433 6.328 -5.887 1.00 88.50 95 ASP A C 1
ATOM 750 O O . ASP A 1 95 ? -21.316 6.826 -5.190 1.00 88.50 95 ASP A O 1
ATOM 754 N N . GLY A 1 96 ? -19.416 5.665 -5.334 1.00 87.25 96 GLY A N 1
ATOM 755 C CA . GLY A 1 96 ? -19.242 5.569 -3.882 1.00 87.25 96 GLY A CA 1
ATOM 756 C C . GLY A 1 96 ? -18.670 6.839 -3.240 1.00 87.25 96 GLY A C 1
ATOM 757 O O . GLY A 1 96 ? -18.290 6.814 -2.066 1.00 87.25 96 GLY A O 1
ATOM 758 N N . GLY A 1 97 ? -18.586 7.942 -3.990 1.00 91.31 97 GLY A N 1
ATOM 759 C CA . GLY A 1 97 ? -18.152 9.247 -3.507 1.00 91.31 97 GLY A CA 1
ATOM 760 C C . GLY A 1 97 ? -16.703 9.311 -3.011 1.00 91.31 97 GLY A C 1
ATOM 761 O O . GLY A 1 97 ? -15.899 8.384 -3.161 1.00 91.31 97 GLY A O 1
ATOM 762 N N . LEU A 1 98 ? -16.370 10.452 -2.400 1.00 91.50 98 LEU A N 1
ATOM 763 C CA . LEU A 1 98 ? -15.040 10.742 -1.865 1.00 91.50 98 LEU A CA 1
ATOM 764 C C . LEU A 1 98 ? -14.728 9.870 -0.645 1.00 91.50 98 LEU A C 1
ATOM 766 O O . LEU A 1 98 ? -15.512 9.817 0.300 1.00 91.50 98 LEU A O 1
ATOM 770 N N . ILE A 1 99 ? -13.555 9.241 -0.635 1.00 92.81 99 ILE A N 1
ATOM 771 C CA . ILE A 1 99 ? -13.032 8.509 0.524 1.00 92.81 99 ILE A CA 1
ATOM 772 C C . ILE A 1 99 ? -12.015 9.395 1.229 1.00 92.81 99 ILE A C 1
ATOM 774 O O . ILE A 1 99 ? -11.009 9.794 0.638 1.00 92.81 99 ILE A O 1
ATOM 778 N N . VAL A 1 100 ? -12.288 9.715 2.491 1.00 95.56 100 VAL A N 1
ATOM 779 C CA . VAL A 1 100 ? -11.460 10.630 3.275 1.00 95.56 100 VAL A CA 1
ATOM 780 C C . VAL A 1 100 ? -10.416 9.826 4.035 1.00 95.56 100 VAL A C 1
ATOM 782 O O . VAL A 1 100 ? -10.730 9.026 4.923 1.00 95.56 100 VAL A O 1
ATOM 785 N N . GLY A 1 101 ? -9.157 10.043 3.657 1.00 96.12 101 GLY A N 1
ATOM 786 C CA . GLY A 1 101 ? -8.007 9.340 4.203 1.00 96.12 101 GLY A CA 1
ATOM 787 C C . GLY A 1 101 ? -7.032 10.246 4.951 1.00 96.12 101 GLY A C 1
ATOM 788 O O . GLY A 1 101 ? -6.889 11.416 4.602 1.00 96.12 101 GLY A O 1
ATOM 789 N N . THR A 1 102 ? -6.309 9.702 5.934 1.00 96.62 102 THR A N 1
ATOM 790 C CA . THR A 1 102 ? -5.182 10.405 6.571 1.00 96.62 102 THR A CA 1
ATOM 791 C C . THR A 1 102 ? -3.957 9.517 6.789 1.00 96.62 102 THR A C 1
ATOM 793 O O . THR A 1 102 ? -4.021 8.286 6.763 1.00 96.62 102 THR A O 1
ATOM 796 N N . ILE A 1 103 ? -2.825 10.176 7.032 1.00 96.44 103 ILE A N 1
ATOM 797 C CA . ILE A 1 103 ? -1.593 9.586 7.552 1.00 96.44 103 ILE A CA 1
ATOM 798 C C . ILE A 1 103 ? -1.456 10.072 8.994 1.00 96.44 103 ILE A C 1
ATOM 800 O O . ILE A 1 103 ? -1.437 11.282 9.224 1.00 96.44 103 ILE A O 1
ATOM 804 N N . ILE A 1 104 ? -1.320 9.158 9.956 1.00 93.50 104 ILE A N 1
ATOM 805 C CA . ILE A 1 104 ? -1.088 9.548 11.353 1.00 93.50 104 ILE A CA 1
ATOM 806 C C . ILE A 1 104 ? 0.258 10.272 11.475 1.00 93.50 104 ILE A C 1
ATOM 808 O O . ILE A 1 104 ? 1.262 9.860 10.892 1.00 93.50 104 ILE A O 1
ATOM 812 N N . LYS A 1 105 ? 0.262 11.378 12.221 1.00 92.69 105 LYS A N 1
ATOM 813 C CA . LYS A 1 105 ? 1.441 12.204 12.508 1.00 92.69 105 LYS A CA 1
ATOM 814 C C . LYS A 1 105 ? 1.728 12.196 14.016 1.00 92.69 105 LYS A C 1
ATOM 816 O O . LYS A 1 105 ? 0.794 11.981 14.787 1.00 92.69 105 LYS A O 1
ATOM 821 N N . PRO A 1 106 ? 2.977 12.446 14.461 1.00 92.94 106 PRO A N 1
ATOM 822 C CA . PRO A 1 106 ? 4.179 12.809 13.694 1.00 92.94 106 PRO A CA 1
ATOM 823 C C . PRO A 1 106 ? 4.712 11.675 12.809 1.00 92.94 106 PRO A C 1
ATOM 825 O O . PRO A 1 106 ? 4.281 10.535 12.932 1.00 92.94 106 PRO A O 1
ATOM 828 N N . LYS A 1 107 ? 5.655 12.002 11.909 1.00 89.69 107 LYS A N 1
ATOM 829 C CA . LYS A 1 107 ? 6.205 11.053 10.922 1.00 89.69 107 LYS A CA 1
ATOM 830 C C . LYS A 1 107 ? 6.707 9.753 11.572 1.00 89.69 107 LYS A C 1
ATOM 832 O O . LYS A 1 107 ? 6.423 8.661 11.102 1.00 89.69 107 LYS A O 1
ATOM 837 N N . LEU A 1 108 ? 7.465 9.902 12.657 1.00 92.00 108 LEU A N 1
ATOM 838 C CA . LEU A 1 108 ? 8.053 8.837 13.464 1.00 92.00 108 LEU A CA 1
ATOM 839 C C . LEU A 1 108 ? 8.028 9.264 14.939 1.00 92.00 108 LEU A C 1
ATOM 841 O O . LEU A 1 108 ? 7.846 10.442 15.246 1.00 92.00 108 LEU A O 1
ATOM 845 N N . GLY A 1 109 ? 8.232 8.309 15.844 1.00 91.62 109 GLY A N 1
ATOM 846 C CA . GLY A 1 109 ? 8.330 8.547 17.288 1.00 91.62 109 GLY A CA 1
ATOM 847 C C . GLY A 1 109 ? 7.015 8.416 18.058 1.00 91.62 109 GLY A C 1
ATOM 848 O O . GLY A 1 109 ? 7.040 8.410 19.287 1.00 91.62 109 GLY A O 1
ATOM 849 N N . LEU A 1 110 ? 5.875 8.261 17.373 1.00 92.56 110 LEU A N 1
ATOM 850 C CA . LEU A 1 110 ? 4.599 8.015 18.041 1.00 92.56 110 LEU A CA 1
ATOM 851 C C . LEU A 1 110 ? 4.537 6.572 18.563 1.00 92.56 110 LEU A C 1
ATOM 853 O O . LEU A 1 110 ? 4.681 5.614 17.802 1.00 92.56 110 LEU A O 1
ATOM 857 N N . GLN A 1 111 ? 4.325 6.435 19.870 1.00 94.75 111 GLN A N 1
ATOM 858 C CA . GLN A 1 111 ? 4.188 5.148 20.553 1.00 94.75 111 GLN A CA 1
ATOM 859 C C . GLN A 1 111 ? 2.857 4.458 20.178 1.00 94.75 111 GLN A C 1
ATOM 861 O O . GLN A 1 111 ? 1.915 5.146 19.772 1.00 94.75 111 GLN A O 1
ATOM 866 N N . PRO A 1 112 ? 2.732 3.127 20.356 1.00 95.25 112 PRO A N 1
ATOM 867 C CA . PRO A 1 112 ? 1.543 2.354 19.975 1.00 95.25 112 PRO A CA 1
ATOM 868 C C . PRO A 1 112 ? 0.210 2.916 20.484 1.00 95.25 112 PRO A C 1
ATOM 870 O O . PRO A 1 112 ? -0.714 3.128 19.702 1.00 95.25 112 PRO A O 1
ATOM 873 N N . LYS A 1 113 ? 0.127 3.236 21.780 1.00 95.62 113 LYS A N 1
ATOM 874 C CA . LYS A 1 113 ? -1.117 3.713 22.394 1.00 95.62 113 LYS A CA 1
ATOM 875 C C . LYS A 1 113 ? -1.580 5.066 21.818 1.00 95.62 113 LYS A C 1
ATOM 877 O O . LYS A 1 113 ? -2.699 5.116 21.307 1.00 95.62 113 LYS A O 1
ATOM 882 N N . PRO A 1 114 ? -0.749 6.129 21.798 1.00 96.31 114 PRO A N 1
ATOM 883 C CA . PRO A 1 114 ? -1.101 7.378 21.120 1.00 96.31 114 PRO A CA 1
ATOM 884 C C . PRO A 1 114 ? -1.427 7.206 19.630 1.00 96.31 114 PRO A C 1
ATOM 886 O O . PRO A 1 114 ? -2.277 7.916 19.098 1.00 96.31 114 PRO A O 1
ATOM 889 N N . PHE A 1 115 ? -0.781 6.254 18.945 1.00 96.62 115 PHE A N 1
ATOM 890 C CA . PHE A 1 115 ? -1.095 5.943 17.551 1.00 96.62 115 PHE A CA 1
ATOM 891 C C . PHE A 1 115 ? -2.522 5.392 17.405 1.00 96.62 115 PHE A C 1
ATOM 893 O O . PHE A 1 115 ? -3.276 5.859 16.550 1.00 96.62 115 PHE A O 1
ATOM 900 N N . GLY A 1 116 ? -2.919 4.446 18.261 1.00 96.19 116 GLY A N 1
ATOM 901 C CA . GLY A 1 116 ? -4.285 3.919 18.308 1.00 96.19 116 GLY A CA 1
ATOM 902 C C . GLY A 1 116 ? -5.327 4.989 18.655 1.00 96.19 116 GLY A C 1
ATOM 903 O O . GLY A 1 116 ? -6.370 5.059 18.008 1.00 96.19 116 GLY A O 1
ATOM 904 N N . GLU A 1 117 ? -5.031 5.866 19.618 1.00 97.62 117 GLU A N 1
ATOM 905 C CA . GLU A 1 117 ? -5.900 6.993 19.999 1.00 97.62 117 GLU A CA 1
ATOM 906 C C . GLU A 1 117 ? -6.106 7.973 18.834 1.00 97.62 117 GLU A C 1
ATOM 908 O O . GLU A 1 117 ? -7.240 8.351 18.536 1.00 97.62 117 GLU A O 1
ATOM 913 N N . ALA A 1 118 ? -5.035 8.317 18.111 1.00 97.12 118 ALA A N 1
ATOM 914 C CA . ALA A 1 118 ? -5.120 9.152 16.916 1.00 97.12 118 ALA A CA 1
ATOM 915 C C . ALA A 1 118 ? -5.931 8.477 15.796 1.00 97.12 118 ALA A C 1
ATOM 917 O O . ALA A 1 118 ? -6.716 9.139 15.112 1.00 97.12 118 ALA A O 1
ATOM 918 N N . CYS A 1 119 ? -5.786 7.156 15.633 1.00 97.31 119 CYS A N 1
ATOM 919 C CA . CYS A 1 119 ? -6.581 6.397 14.671 1.00 97.31 119 CYS A CA 1
ATOM 920 C C . CYS A 1 119 ? -8.075 6.445 15.003 1.00 97.31 119 CYS A C 1
ATOM 922 O O . CYS A 1 119 ? -8.895 6.755 14.139 1.00 97.31 119 CYS A O 1
ATOM 924 N N . TYR A 1 120 ? -8.424 6.178 16.262 1.00 97.62 120 TYR A N 1
ATOM 925 C CA . TYR A 1 120 ? -9.798 6.257 16.747 1.00 97.62 120 TYR A CA 1
ATOM 926 C C . TYR A 1 120 ? -10.394 7.650 16.516 1.00 97.62 120 TYR A C 1
ATOM 928 O O . TYR A 1 120 ? -11.474 7.754 15.940 1.00 97.62 120 TYR A O 1
ATOM 936 N N . ALA A 1 121 ? -9.669 8.707 16.897 1.00 97.75 121 ALA A N 1
ATOM 937 C CA . ALA A 1 121 ? -10.127 10.085 16.752 1.00 97.75 121 ALA A CA 1
ATOM 938 C C . ALA A 1 121 ? -10.428 10.448 15.289 1.00 97.75 121 ALA A C 1
ATOM 940 O O . ALA A 1 121 ? -11.467 11.038 15.005 1.00 97.75 121 ALA A O 1
ATOM 941 N N . PHE A 1 122 ? -9.564 10.056 14.346 1.00 98.06 122 PHE A N 1
ATOM 942 C CA . PHE A 1 122 ? -9.822 10.298 12.926 1.00 98.06 122 PHE A CA 1
ATOM 943 C C . PHE A 1 122 ? -11.028 9.504 12.409 1.00 98.06 122 PHE A C 1
ATOM 945 O O . PHE A 1 122 ? -11.862 10.046 11.684 1.00 98.06 122 PHE A O 1
ATOM 952 N N . TRP A 1 123 ? -11.164 8.232 12.791 1.00 97.75 123 TRP A N 1
ATOM 953 C CA . TRP A 1 123 ? -12.257 7.381 12.312 1.00 97.75 123 TRP A CA 1
ATOM 954 C C . TRP A 1 123 ? -13.648 7.775 12.816 1.00 97.75 123 TRP A C 1
ATOM 956 O O . TRP A 1 123 ? -14.629 7.251 12.286 1.00 97.75 123 TRP A O 1
ATOM 966 N N . GLN A 1 124 ? -13.763 8.726 13.746 1.00 97.00 124 GLN A N 1
ATOM 967 C CA . GLN A 1 124 ? -15.053 9.327 14.103 1.00 97.00 124 GLN A CA 1
ATOM 968 C C . GLN A 1 124 ? -15.722 10.047 12.919 1.00 97.00 124 GLN A C 1
ATOM 970 O O . GLN A 1 124 ? -16.944 10.128 12.872 1.00 97.00 124 GLN A O 1
ATOM 975 N N . GLY A 1 125 ? -14.945 10.513 11.933 1.00 94.00 125 GLY A N 1
ATOM 976 C CA . GLY A 1 125 ? -15.479 11.127 10.708 1.00 94.00 125 GLY A CA 1
ATOM 977 C C . GLY A 1 125 ? -14.822 10.664 9.406 1.00 94.00 125 GLY A C 1
ATOM 978 O O . GLY A 1 125 ? -15.393 10.861 8.339 1.00 94.00 125 GLY A O 1
ATOM 979 N N . GLY A 1 126 ? -13.638 10.052 9.470 1.00 95.62 126 GLY A N 1
ATOM 980 C CA . GLY A 1 126 ? -12.899 9.568 8.306 1.00 95.62 126 GLY A CA 1
ATOM 981 C C . GLY A 1 126 ? -13.127 8.089 7.985 1.00 95.62 126 GLY A C 1
ATOM 982 O O . GLY A 1 126 ? -13.680 7.323 8.783 1.00 95.62 126 GLY A O 1
ATOM 983 N N . ASP A 1 127 ? -12.631 7.680 6.817 1.00 94.38 127 ASP A N 1
ATOM 984 C CA . ASP A 1 127 ? -12.812 6.332 6.268 1.00 94.38 127 ASP A CA 1
ATOM 985 C C . ASP A 1 127 ? -11.532 5.496 6.348 1.00 94.38 127 ASP A C 1
ATOM 987 O O . ASP A 1 127 ? -11.551 4.325 6.733 1.00 94.38 127 ASP A O 1
ATOM 991 N N . PHE A 1 128 ? -10.406 6.104 5.970 1.00 94.69 128 PHE A N 1
ATOM 992 C CA . PHE A 1 128 ? -9.170 5.398 5.655 1.00 94.69 128 PHE A CA 1
ATOM 993 C C . PHE A 1 128 ? -7.980 5.974 6.420 1.00 94.69 128 PHE A C 1
ATOM 995 O O . PHE A 1 128 ? -7.747 7.178 6.447 1.00 94.69 128 PHE A O 1
ATOM 1002 N N . ILE A 1 129 ? -7.170 5.112 7.013 1.00 96.25 129 ILE A N 1
ATOM 1003 C CA . ILE A 1 129 ? -5.897 5.515 7.607 1.00 96.25 129 ILE A CA 1
ATOM 1004 C C . ILE A 1 129 ? -4.793 4.702 6.958 1.00 96.25 129 ILE A C 1
ATOM 1006 O O . ILE A 1 129 ? -4.947 3.505 6.733 1.00 96.25 129 ILE A O 1
ATOM 1010 N N . LYS A 1 130 ? -3.652 5.329 6.692 1.00 92.69 130 LYS A N 1
ATOM 1011 C CA . LYS A 1 130 ? -2.424 4.613 6.345 1.00 92.69 130 LYS A CA 1
ATOM 1012 C C . LYS A 1 130 ? -1.309 4.940 7.324 1.00 92.69 130 LYS A C 1
ATOM 1014 O O . LYS A 1 130 ? -1.241 6.045 7.867 1.00 92.69 130 LYS A O 1
ATOM 1019 N N . ASN A 1 131 ? -0.393 3.994 7.489 1.00 91.88 131 ASN A N 1
ATOM 1020 C CA . ASN A 1 131 ? 0.905 4.292 8.076 1.00 91.88 131 ASN A CA 1
ATOM 1021 C C . ASN A 1 131 ? 1.686 5.300 7.221 1.00 91.88 131 ASN A C 1
ATOM 1023 O O . ASN A 1 131 ? 1.466 5.461 6.015 1.00 91.88 131 ASN A O 1
ATOM 1027 N N . GLU A 1 132 ? 2.638 5.954 7.865 1.00 92.75 132 GLU A N 1
ATOM 1028 C CA . GLU A 1 132 ? 3.722 6.681 7.216 1.00 92.75 132 GLU A CA 1
ATOM 1029 C C . GLU A 1 132 ? 4.642 5.723 6.428 1.00 92.75 132 GLU A C 1
ATOM 1031 O O . GLU A 1 132 ? 4.783 4.568 6.834 1.00 92.75 132 GLU A O 1
ATOM 1036 N N . GLU A 1 133 ? 5.254 6.148 5.310 1.00 89.88 133 GLU A N 1
ATOM 1037 C CA . GLU A 1 133 ? 6.100 5.250 4.501 1.00 89.88 133 GLU A CA 1
ATOM 1038 C C . GLU A 1 133 ? 7.328 4.727 5.252 1.00 89.88 133 GLU A C 1
ATOM 1040 O O . GLU A 1 133 ? 7.738 3.586 5.043 1.00 89.88 133 GLU A O 1
ATOM 1045 N N . LEU A 1 134 ? 7.881 5.531 6.161 1.00 89.38 134 LEU A N 1
ATOM 1046 C CA . LEU A 1 134 ? 9.017 5.148 6.988 1.00 89.38 134 LEU A CA 1
ATOM 1047 C C . LEU A 1 134 ? 8.588 4.404 8.249 1.00 89.38 134 LEU A C 1
ATOM 1049 O O . LEU A 1 134 ? 9.435 3.785 8.882 1.00 89.38 134 LEU A O 1
ATOM 1053 N N . GLN A 1 135 ? 7.316 4.449 8.651 1.00 88.88 135 GLN A N 1
ATOM 1054 C CA . GLN A 1 135 ? 6.842 3.772 9.857 1.00 88.88 135 GLN A CA 1
ATOM 1055 C C . GLN A 1 135 ? 6.599 2.286 9.569 1.00 88.88 135 GLN A C 1
ATOM 1057 O O . GLN A 1 135 ? 5.631 1.931 8.901 1.00 88.88 135 GLN A O 1
ATOM 1062 N N . GLY A 1 136 ? 7.473 1.432 10.100 1.00 89.88 136 GLY A N 1
ATOM 1063 C CA . GLY A 1 136 ? 7.424 -0.023 9.973 1.00 89.88 136 GLY A CA 1
ATOM 1064 C C . GLY A 1 136 ? 7.373 -0.677 11.352 1.00 89.88 136 GLY A C 1
ATOM 1065 O O . GLY A 1 136 ? 6.408 -0.499 12.087 1.00 89.88 136 GLY A O 1
ATOM 1066 N N . ASN A 1 137 ? 8.423 -1.422 11.709 1.00 94.62 137 ASN A N 1
ATOM 1067 C CA . ASN A 1 137 ? 8.544 -2.128 12.990 1.00 94.62 137 ASN A CA 1
ATOM 1068 C C . ASN A 1 137 ? 9.662 -1.546 13.877 1.00 94.62 137 ASN A C 1
ATOM 1070 O O . ASN A 1 137 ? 10.560 -2.262 14.319 1.00 94.62 137 ASN A O 1
ATOM 1074 N N . GLN A 1 138 ? 9.675 -0.227 14.082 1.00 95.38 138 GLN A N 1
ATOM 1075 C CA . GLN A 1 138 ? 10.690 0.412 14.922 1.00 95.38 138 GLN A CA 1
ATOM 1076 C C . GLN A 1 138 ? 10.552 0.022 16.397 1.00 95.38 138 GLN A C 1
ATOM 1078 O O . GLN A 1 138 ? 9.457 -0.224 16.893 1.00 95.38 138 GLN A O 1
ATOM 1083 N N . VAL A 1 139 ? 11.663 0.085 17.137 1.00 95.62 139 VAL A N 1
ATOM 1084 C CA . VAL A 1 139 ? 11.719 -0.224 18.579 1.00 95.62 139 VAL A CA 1
ATOM 1085 C C . VAL A 1 139 ? 10.724 0.575 19.428 1.00 95.62 139 VAL A C 1
ATOM 1087 O O . VAL A 1 139 ? 10.232 0.066 20.427 1.00 95.62 139 VAL A O 1
ATOM 1090 N N . PHE A 1 140 ? 10.392 1.803 19.022 1.00 93.38 140 PHE A N 1
ATOM 1091 C CA . PHE A 1 140 ? 9.442 2.666 19.727 1.00 93.38 140 PHE A CA 1
ATOM 1092 C C . PHE A 1 140 ? 7.974 2.404 19.347 1.00 93.38 140 PHE A C 1
ATOM 1094 O O . PHE A 1 140 ? 7.079 2.967 19.960 1.00 93.38 140 PHE A O 1
ATOM 1101 N N . CYS A 1 141 ? 7.701 1.622 18.302 1.00 94.44 141 CYS A N 1
ATOM 1102 C CA . CYS A 1 141 ? 6.348 1.349 17.820 1.00 94.44 141 CYS A CA 1
ATOM 1103 C C . CYS A 1 141 ? 6.324 -0.009 17.116 1.00 94.44 141 CYS A C 1
ATOM 1105 O O . CYS A 1 141 ? 6.170 -0.103 15.899 1.00 94.44 141 CYS A O 1
ATOM 1107 N N . GLN A 1 142 ? 6.543 -1.069 17.894 1.00 95.69 142 GLN A N 1
ATOM 1108 C CA . GLN A 1 142 ? 6.593 -2.420 17.350 1.00 95.69 142 GLN A CA 1
ATOM 1109 C C . GLN A 1 142 ? 5.215 -2.841 16.827 1.00 95.69 142 GLN A C 1
ATOM 1111 O O . GLN A 1 142 ? 4.187 -2.618 17.476 1.00 95.69 142 GLN A O 1
ATOM 1116 N N . MET A 1 143 ? 5.181 -3.487 15.661 1.00 94.94 143 MET A N 1
ATOM 1117 C CA . MET A 1 143 ? 3.945 -3.909 14.994 1.00 94.94 143 MET A CA 1
ATOM 1118 C C . MET A 1 143 ? 3.117 -4.859 15.861 1.00 94.94 143 MET A C 1
ATOM 1120 O O . MET A 1 143 ? 1.889 -4.797 15.835 1.00 94.94 143 MET A O 1
ATOM 1124 N N . ASN A 1 144 ? 3.779 -5.702 16.658 1.00 94.81 144 ASN A N 1
ATOM 1125 C CA . ASN A 1 144 ? 3.126 -6.653 17.556 1.00 94.81 144 ASN A CA 1
ATOM 1126 C C . ASN A 1 144 ? 2.381 -6.001 18.736 1.00 94.81 144 ASN A C 1
ATOM 1128 O O . ASN A 1 144 ? 1.590 -6.677 19.390 1.00 94.81 144 ASN A O 1
ATOM 1132 N N . VAL A 1 145 ? 2.612 -4.709 18.987 1.00 95.38 145 VAL A N 1
ATOM 1133 C CA . VAL A 1 145 ? 1.894 -3.899 19.983 1.00 95.38 145 VAL A CA 1
ATOM 1134 C C . VAL A 1 145 ? 0.958 -2.904 19.292 1.00 95.38 145 VAL A C 1
ATOM 1136 O O . VAL A 1 145 ? -0.211 -2.794 19.649 1.00 95.38 145 VAL A O 1
ATOM 1139 N N . CYS A 1 146 ? 1.443 -2.225 18.249 1.00 95.31 146 CYS A N 1
ATOM 1140 C CA . CYS A 1 146 ? 0.707 -1.173 17.551 1.00 95.31 146 CYS A CA 1
ATOM 1141 C C . CYS A 1 146 ? -0.501 -1.695 16.766 1.00 95.31 146 CYS A C 1
ATOM 1143 O O . CYS A 1 146 ? -1.587 -1.128 16.869 1.00 95.31 146 CYS A O 1
ATOM 1145 N N . ILE A 1 147 ? -0.365 -2.794 16.016 1.00 95.62 147 ILE A N 1
ATOM 1146 C CA . ILE A 1 147 ? -1.481 -3.318 15.214 1.00 95.62 147 ILE A CA 1
ATOM 1147 C C . ILE A 1 147 ? -2.665 -3.757 16.098 1.00 95.62 147 ILE A C 1
ATOM 1149 O O . ILE A 1 147 ? -3.792 -3.382 15.771 1.00 95.62 147 ILE A O 1
ATOM 1153 N N . PRO A 1 148 ? -2.474 -4.481 17.222 1.00 94.94 148 PRO A N 1
ATOM 1154 C CA . PRO A 1 148 ? -3.564 -4.747 18.164 1.00 94.94 148 PRO A CA 1
ATOM 1155 C C . PRO A 1 148 ? -4.282 -3.487 18.671 1.00 94.94 148 PRO A C 1
ATOM 1157 O O . PRO A 1 148 ? -5.516 -3.465 18.700 1.00 94.94 148 PRO A O 1
ATOM 1160 N N . ASP A 1 149 ? -3.542 -2.427 19.012 1.00 94.75 149 ASP A N 1
ATOM 1161 C CA . ASP A 1 149 ? -4.125 -1.155 19.461 1.00 94.75 149 ASP A CA 1
ATOM 1162 C C . ASP A 1 149 ? -4.924 -0.462 18.345 1.00 94.75 149 ASP A C 1
ATOM 1164 O O . ASP A 1 149 ? -6.036 0.016 18.581 1.00 94.75 149 ASP A O 1
ATOM 1168 N N . VAL A 1 150 ? -4.424 -0.480 17.106 1.00 95.75 150 VAL A N 1
ATOM 1169 C CA . VAL A 1 150 ? -5.144 0.027 15.924 1.00 95.75 150 VAL A CA 1
ATOM 1170 C C . VAL A 1 150 ? -6.430 -0.761 15.678 1.00 95.75 150 VAL A C 1
ATOM 1172 O O . VAL A 1 150 ? -7.480 -0.175 15.421 1.00 95.75 150 VAL A O 1
ATOM 1175 N N . VAL A 1 151 ? -6.385 -2.090 15.788 1.00 95.06 151 VAL A N 1
ATOM 1176 C CA . VAL A 1 151 ? -7.563 -2.953 15.619 1.00 95.06 151 VAL A CA 1
ATOM 1177 C C . VAL A 1 151 ? -8.607 -2.675 16.704 1.00 95.06 151 VAL A C 1
ATOM 1179 O O . VAL A 1 151 ? -9.805 -2.623 16.410 1.00 95.06 151 VAL A O 1
ATOM 1182 N N . LYS A 1 152 ? -8.175 -2.454 17.951 1.00 95.00 152 LYS A N 1
ATOM 1183 C CA . LYS A 1 152 ? -9.053 -2.048 19.057 1.00 95.00 152 LYS A CA 1
ATOM 1184 C C . LYS A 1 152 ? -9.716 -0.696 18.774 1.00 95.00 152 LYS A C 1
ATOM 1186 O O . LYS A 1 152 ? -10.937 -0.593 18.891 1.00 95.00 152 LYS A O 1
ATOM 1191 N N . ALA A 1 153 ? -8.933 0.300 18.362 1.00 96.19 153 ALA A N 1
ATOM 1192 C CA . ALA A 1 153 ? -9.412 1.627 17.983 1.00 96.19 153 ALA A CA 1
ATOM 1193 C C . ALA A 1 153 ? -10.430 1.569 16.835 1.00 96.19 153 ALA A C 1
ATOM 1195 O O . ALA A 1 153 ? -11.501 2.171 16.918 1.00 96.19 153 ALA A O 1
ATOM 1196 N N . MET A 1 154 ? -10.137 0.782 15.796 1.00 95.69 154 MET A N 1
ATOM 1197 C CA . MET A 1 154 ? -11.025 0.641 14.647 1.00 95.69 154 MET A CA 1
ATOM 1198 C C . MET A 1 154 ? -12.380 0.059 15.048 1.00 95.69 154 MET A C 1
ATOM 1200 O O . MET A 1 154 ? -13.413 0.550 14.610 1.00 95.69 154 MET A O 1
ATOM 1204 N N . ARG A 1 155 ? -12.403 -0.960 15.915 1.00 93.38 155 ARG A N 1
ATOM 1205 C CA . ARG A 1 155 ? -13.664 -1.552 16.388 1.00 93.38 155 ARG A CA 1
ATOM 1206 C C . ARG A 1 155 ? -14.504 -0.589 17.200 1.00 93.38 155 ARG A C 1
ATOM 1208 O O . ARG A 1 155 ? -15.718 -0.587 17.032 1.00 93.38 155 ARG A O 1
ATOM 1215 N N . ALA A 1 156 ? -13.874 0.190 18.076 1.00 95.56 156 ALA A N 1
ATOM 1216 C CA . ALA A 1 156 ? -14.578 1.216 18.831 1.00 95.56 156 ALA A CA 1
ATOM 1217 C C . ALA A 1 156 ? -15.234 2.222 17.870 1.00 95.56 156 ALA A C 1
ATOM 1219 O O . ALA A 1 156 ? -16.440 2.438 17.948 1.00 95.56 156 ALA A O 1
ATOM 1220 N N . ALA A 1 157 ? -14.483 2.711 16.878 1.00 95.94 157 ALA A N 1
ATOM 1221 C CA . ALA A 1 157 ? -15.008 3.637 15.880 1.00 95.94 157 ALA A CA 1
ATOM 1222 C C . ALA A 1 157 ? -16.117 3.023 15.002 1.00 95.94 157 ALA A C 1
ATOM 1224 O O . ALA A 1 157 ? -17.129 3.674 14.756 1.00 95.94 157 ALA A O 1
ATOM 1225 N N . ILE A 1 158 ? -15.981 1.768 14.553 1.00 94.94 158 ILE A N 1
ATOM 1226 C CA . ILE A 1 158 ? -17.036 1.071 13.790 1.00 94.94 158 ILE A CA 1
ATOM 1227 C C . ILE A 1 158 ? -18.301 0.925 14.644 1.00 94.94 158 ILE A C 1
ATOM 1229 O O . ILE A 1 158 ? -19.397 1.199 14.163 1.00 94.94 158 ILE A O 1
ATOM 1233 N N . LYS A 1 159 ? -18.161 0.522 15.914 1.00 95.56 159 LYS A N 1
ATOM 1234 C CA . LYS A 1 159 ? -19.293 0.340 16.832 1.00 95.56 159 LYS A CA 1
ATOM 1235 C C . LYS A 1 159 ? -20.057 1.645 17.069 1.00 95.56 159 LYS A C 1
ATOM 1237 O O . LYS A 1 159 ? -21.278 1.613 17.157 1.00 95.56 159 LYS A O 1
ATOM 1242 N N . GLU A 1 160 ? -19.351 2.761 17.200 1.00 96.25 160 GLU A N 1
ATOM 1243 C CA . GLU A 1 160 ? -19.952 4.065 17.504 1.00 96.25 160 GLU A CA 1
ATOM 1244 C C . GLU A 1 160 ? -20.533 4.755 16.269 1.00 96.25 160 GLU A C 1
ATOM 1246 O O . GLU A 1 160 ? -21.608 5.341 16.340 1.00 96.25 160 GLU A O 1
ATOM 1251 N N . THR A 1 161 ? -19.844 4.669 15.130 1.00 94.00 161 THR A N 1
ATOM 1252 C CA . THR A 1 161 ? -20.257 5.358 13.895 1.00 94.00 161 THR A CA 1
ATOM 1253 C C . THR A 1 161 ? -21.169 4.515 13.005 1.00 94.00 161 THR A C 1
ATOM 1255 O O . THR A 1 161 ? -21.723 5.030 12.036 1.00 94.00 161 THR A O 1
ATOM 1258 N N . GLY A 1 162 ? -21.265 3.206 13.257 1.00 91.62 162 GLY A N 1
ATOM 1259 C CA . GLY A 1 162 ? -21.965 2.251 12.393 1.00 91.62 162 GLY A CA 1
ATOM 1260 C C . GLY A 1 162 ? -21.342 2.083 11.001 1.00 91.62 162 GLY A C 1
ATOM 1261 O O . GLY A 1 162 ? -21.898 1.378 10.163 1.00 91.62 162 GLY A O 1
ATOM 1262 N N . SER A 1 163 ? -20.198 2.720 10.738 1.00 88.81 163 SER A N 1
ATOM 1263 C CA . SER A 1 163 ? -19.561 2.766 9.422 1.00 88.81 163 SER A CA 1
ATOM 1264 C C . SER A 1 163 ? -18.299 1.911 9.406 1.00 88.81 163 SER A C 1
ATOM 1266 O O . SER A 1 163 ? -17.483 1.985 10.326 1.00 88.81 163 SER A O 1
ATOM 1268 N N . SER A 1 164 ? -18.104 1.134 8.340 1.00 92.00 164 SER A N 1
ATOM 1269 C CA . SER A 1 164 ? -16.860 0.392 8.106 1.00 92.00 164 SER A CA 1
ATOM 1270 C C . SER A 1 164 ? -15.662 1.336 7.990 1.00 92.00 164 SER A C 1
ATOM 1272 O O . SER A 1 164 ? -15.790 2.460 7.506 1.00 92.00 164 SER A O 1
ATOM 1274 N N . LYS A 1 165 ? -14.483 0.866 8.408 1.00 93.31 165 LYS A N 1
ATOM 1275 C CA . LYS A 1 165 ? -13.230 1.634 8.405 1.00 93.31 165 LYS A CA 1
ATOM 1276 C C . LYS A 1 165 ? -12.113 0.827 7.753 1.00 93.31 165 LYS A C 1
ATOM 1278 O O . LYS A 1 165 ? -12.126 -0.404 7.778 1.00 93.31 165 LYS A O 1
ATOM 1283 N N . LEU A 1 166 ? -11.136 1.523 7.181 1.00 93.50 166 LEU A N 1
ATOM 1284 C CA . LEU A 1 166 ? -9.998 0.929 6.487 1.00 93.50 166 LEU A CA 1
ATOM 1285 C C . LEU A 1 166 ? -8.676 1.367 7.113 1.00 93.50 166 LEU A C 1
ATOM 1287 O O . LEU A 1 166 ? -8.490 2.532 7.469 1.00 93.50 166 LEU A O 1
ATOM 1291 N N . PHE A 1 167 ? -7.733 0.428 7.182 1.00 94.56 167 PHE A N 1
ATOM 1292 C CA . PHE A 1 167 ? -6.356 0.685 7.585 1.00 94.56 167 PHE A CA 1
ATOM 1293 C C . PHE A 1 167 ? -5.377 0.038 6.606 1.00 94.56 167 PHE A C 1
ATOM 1295 O O . PHE A 1 167 ? -5.401 -1.175 6.404 1.00 94.56 167 PHE A O 1
ATOM 1302 N N . SER A 1 168 ? -4.493 0.843 6.025 1.00 93.12 168 SER A N 1
ATOM 1303 C CA . SER A 1 168 ? -3.368 0.387 5.214 1.00 93.12 168 SER A CA 1
ATOM 1304 C C . SER A 1 168 ? -2.135 0.229 6.098 1.00 93.12 168 SER A C 1
ATOM 1306 O O . SER A 1 168 ? -1.400 1.196 6.334 1.00 93.12 168 SER A O 1
ATOM 1308 N N . ALA A 1 169 ? -1.909 -1.001 6.556 1.00 94.00 169 ALA A N 1
ATOM 1309 C CA . ALA A 1 169 ? -0.732 -1.364 7.333 1.00 94.00 169 ALA A CA 1
ATOM 1310 C C . ALA A 1 169 ? 0.535 -1.370 6.462 1.00 94.00 169 ALA A C 1
ATOM 1312 O O . ALA A 1 169 ? 0.550 -1.970 5.387 1.00 94.00 169 ALA A O 1
ATOM 1313 N N . ASN A 1 170 ? 1.611 -0.741 6.934 1.00 94.81 170 ASN A N 1
ATOM 1314 C CA . ASN A 1 170 ? 2.908 -0.807 6.265 1.00 94.81 170 ASN A CA 1
ATOM 1315 C C . ASN A 1 170 ? 3.593 -2.151 6.558 1.00 94.81 170 ASN A C 1
ATOM 1317 O O . ASN A 1 170 ? 3.992 -2.422 7.690 1.00 94.81 170 ASN A O 1
ATOM 1321 N N . ILE A 1 171 ? 3.738 -2.986 5.528 1.00 96.56 171 ILE A N 1
ATOM 1322 C CA . ILE A 1 171 ? 4.425 -4.286 5.606 1.00 96.56 171 ILE A CA 1
ATOM 1323 C C . ILE A 1 171 ? 5.849 -4.243 5.034 1.00 96.56 171 ILE A C 1
ATOM 1325 O O . ILE A 1 171 ? 6.493 -5.283 4.956 1.00 96.56 171 ILE A O 1
ATOM 1329 N N . THR A 1 172 ? 6.339 -3.061 4.644 1.00 96.38 172 THR A N 1
ATOM 1330 C CA . THR A 1 172 ? 7.653 -2.884 4.008 1.00 96.38 172 THR A CA 1
ATOM 1331 C C . THR A 1 172 ? 8.760 -3.479 4.867 1.00 96.38 172 THR A C 1
ATOM 1333 O O . THR A 1 172 ? 8.910 -3.127 6.040 1.00 96.38 172 THR A O 1
ATOM 1336 N N . ALA A 1 173 ? 9.550 -4.357 4.263 1.00 96.25 173 ALA A N 1
ATOM 1337 C CA . ALA A 1 173 ? 10.725 -4.978 4.849 1.00 96.25 173 ALA A CA 1
ATOM 1338 C C . ALA A 1 173 ? 11.814 -5.120 3.778 1.00 96.25 173 ALA A C 1
ATOM 1340 O O . ALA A 1 173 ? 11.542 -4.988 2.586 1.00 96.25 173 ALA A O 1
ATOM 1341 N N . ASP A 1 174 ? 13.039 -5.360 4.221 1.00 95.62 174 ASP A N 1
ATOM 1342 C CA . ASP A 1 174 ? 14.196 -5.653 3.377 1.00 95.62 174 ASP A CA 1
ATOM 1343 C C . ASP A 1 174 ? 14.132 -7.061 2.764 1.00 95.62 174 ASP A C 1
ATOM 1345 O O . ASP A 1 174 ? 14.553 -7.248 1.623 1.00 95.62 174 ASP A O 1
ATOM 1349 N N . ASP A 1 175 ? 13.556 -8.028 3.486 1.00 97.12 175 ASP A N 1
ATOM 1350 C CA . ASP A 1 175 ? 13.371 -9.404 3.022 1.00 97.12 175 ASP A CA 1
ATOM 1351 C C . ASP A 1 175 ? 11.910 -9.697 2.597 1.00 97.12 175 ASP A C 1
ATOM 1353 O O . ASP A 1 175 ? 10.967 -9.392 3.341 1.00 97.12 175 ASP A O 1
ATOM 1357 N N . PRO A 1 176 ? 11.675 -10.332 1.429 1.00 97.00 176 PRO A N 1
ATOM 1358 C CA . PRO A 1 176 ? 10.329 -10.706 0.992 1.00 97.00 176 PRO A CA 1
ATOM 1359 C C . PRO A 1 176 ? 9.589 -11.646 1.955 1.00 97.00 176 PRO A C 1
ATOM 1361 O O . PRO A 1 176 ? 8.368 -11.540 2.091 1.00 97.00 176 PRO A O 1
ATOM 1364 N N . SER A 1 177 ? 10.293 -12.553 2.637 1.00 98.12 177 SER A N 1
ATOM 1365 C CA . SER A 1 177 ? 9.690 -13.475 3.609 1.00 98.12 177 SER A CA 1
ATOM 1366 C C . SER A 1 177 ? 9.203 -12.718 4.841 1.00 98.12 177 SER A C 1
ATOM 1368 O O . SER A 1 177 ? 8.107 -12.996 5.329 1.00 98.12 177 SER A O 1
ATOM 1370 N N . GLU A 1 178 ? 9.959 -11.718 5.300 1.00 97.56 178 GLU A N 1
ATOM 1371 C CA . GLU A 1 178 ? 9.542 -10.809 6.375 1.00 97.56 178 GLU A CA 1
ATOM 1372 C C . GLU A 1 178 ? 8.338 -9.950 5.954 1.00 97.56 178 GLU A C 1
ATOM 1374 O O . GLU A 1 178 ? 7.379 -9.812 6.715 1.00 97.56 178 GLU A O 1
ATOM 1379 N N . MET A 1 179 ? 8.314 -9.434 4.721 1.00 97.31 179 MET A N 1
ATOM 1380 C CA . MET A 1 179 ? 7.150 -8.708 4.192 1.00 97.31 179 MET A CA 1
ATOM 1381 C C . MET A 1 179 ? 5.886 -9.587 4.204 1.00 97.31 179 MET A C 1
ATOM 1383 O O . MET A 1 179 ? 4.817 -9.153 4.650 1.00 97.31 179 MET A O 1
ATOM 1387 N N . ILE A 1 180 ? 6.008 -10.852 3.784 1.00 97.38 180 ILE A N 1
ATOM 1388 C CA . ILE A 1 180 ? 4.920 -11.839 3.845 1.00 97.38 180 ILE A CA 1
ATOM 1389 C C . ILE A 1 180 ? 4.527 -12.131 5.299 1.00 97.38 180 ILE A C 1
ATOM 1391 O O . ILE A 1 180 ? 3.334 -12.199 5.605 1.00 97.38 180 ILE A O 1
ATOM 1395 N N . ALA A 1 181 ? 5.494 -12.294 6.206 1.00 97.00 181 ALA A N 1
ATOM 1396 C CA . ALA A 1 181 ? 5.240 -12.549 7.621 1.00 97.00 181 ALA A CA 1
ATOM 1397 C C . ALA A 1 181 ? 4.470 -11.393 8.276 1.00 97.00 181 ALA A C 1
ATOM 1399 O O . ALA A 1 181 ? 3.475 -11.633 8.963 1.00 97.00 181 ALA A O 1
ATOM 1400 N N . ARG A 1 182 ? 4.846 -10.141 7.990 1.00 96.50 182 ARG A N 1
ATOM 1401 C CA . ARG A 1 182 ? 4.122 -8.938 8.432 1.00 96.50 182 ARG A CA 1
ATOM 1402 C C . ARG A 1 182 ? 2.702 -8.892 7.884 1.00 96.50 182 ARG A C 1
ATOM 1404 O O . ARG A 1 182 ? 1.768 -8.653 8.649 1.00 96.50 182 ARG A O 1
ATOM 1411 N N . GLY A 1 183 ? 2.516 -9.183 6.595 1.00 94.94 183 GLY A N 1
ATOM 1412 C CA . GLY A 1 183 ? 1.188 -9.281 5.982 1.00 94.94 183 GLY A CA 1
ATOM 1413 C C . GLY A 1 183 ? 0.306 -10.330 6.665 1.00 94.94 183 GLY A C 1
ATOM 1414 O O . GLY A 1 183 ? -0.806 -10.026 7.100 1.00 94.94 183 GLY A O 1
ATOM 1415 N N . LYS A 1 184 ? 0.828 -11.548 6.854 1.00 95.88 184 LYS A N 1
ATOM 1416 C CA . LYS A 1 184 ? 0.135 -12.630 7.573 1.00 95.88 184 LYS A CA 1
ATOM 1417 C C . LYS A 1 184 ? -0.171 -12.252 9.021 1.00 95.88 184 LYS A C 1
ATOM 1419 O O . LYS A 1 184 ? -1.263 -12.543 9.506 1.00 95.88 184 LYS A O 1
ATOM 1424 N N . TYR A 1 185 ? 0.751 -11.574 9.702 1.00 95.12 185 TYR A N 1
ATOM 1425 C CA . TYR A 1 185 ? 0.537 -11.106 11.066 1.00 95.12 185 TYR A CA 1
ATOM 1426 C C . TYR A 1 185 ? -0.631 -10.114 11.137 1.00 95.12 185 TYR A C 1
ATOM 1428 O O . TYR A 1 185 ? -1.547 -10.324 11.934 1.00 95.12 185 TYR A O 1
ATOM 1436 N N . VAL A 1 186 ? -0.659 -9.094 10.273 1.00 93.81 186 VAL A N 1
ATOM 1437 C CA . VAL A 1 186 ? -1.758 -8.112 10.211 1.00 93.81 186 VAL A CA 1
ATOM 1438 C C . VAL A 1 186 ? -3.096 -8.805 9.932 1.00 93.81 186 VAL A C 1
ATOM 1440 O O . VAL A 1 186 ? -4.072 -8.562 10.643 1.00 93.81 186 VAL A O 1
ATOM 1443 N N . LEU A 1 187 ? -3.137 -9.732 8.968 1.00 90.88 187 LEU A N 1
ATOM 1444 C CA . LEU A 1 187 ? -4.336 -10.526 8.672 1.00 90.88 187 LEU A CA 1
ATOM 1445 C C . LEU A 1 187 ? -4.780 -11.384 9.871 1.00 90.88 187 LEU A C 1
ATOM 1447 O O . LEU A 1 187 ? -5.975 -11.482 10.152 1.00 90.88 187 LEU A O 1
ATOM 1451 N N . SER A 1 188 ? -3.843 -11.952 10.634 1.00 91.25 188 SER A N 1
ATOM 1452 C CA . SER A 1 188 ? -4.169 -12.763 11.817 1.00 91.25 188 SER A CA 1
ATOM 1453 C C . SER A 1 188 ? -4.826 -11.948 12.944 1.00 91.25 188 SER A C 1
ATOM 1455 O O . SER A 1 188 ? -5.676 -12.472 13.668 1.00 91.25 188 SER A O 1
ATOM 1457 N N . GLN A 1 189 ? -4.511 -10.648 13.066 1.00 87.56 189 GLN A N 1
ATOM 1458 C CA . GLN A 1 189 ? -5.155 -9.767 14.053 1.00 87.56 189 GLN A CA 1
ATOM 1459 C C . GLN A 1 189 ? -6.632 -9.490 13.719 1.00 87.56 189 GLN A C 1
ATOM 1461 O O . GLN A 1 189 ? -7.426 -9.195 14.617 1.00 87.56 189 GLN A O 1
ATOM 1466 N N . ARG A 1 190 ? -7.030 -9.654 12.449 1.00 67.44 190 ARG A N 1
ATOM 1467 C CA . ARG A 1 190 ? -8.437 -9.633 12.023 1.00 67.44 190 ARG A CA 1
ATOM 1468 C C . ARG A 1 190 ? -9.165 -10.926 12.407 1.00 67.44 190 ARG A C 1
ATOM 1470 O O . ARG A 1 190 ? -10.274 -10.856 12.923 1.00 67.44 190 ARG A O 1
ATOM 1477 N N . GLN A 1 191 ? -8.539 -12.089 12.208 1.00 54.78 191 GLN A N 1
ATOM 1478 C CA . GLN A 1 191 ? -9.156 -13.408 12.437 1.00 54.78 191 GLN A CA 1
ATOM 1479 C C . GLN A 1 191 ? -9.370 -13.761 13.915 1.00 54.78 191 GLN A C 1
ATOM 1481 O O . GLN A 1 191 ? -10.302 -14.491 14.236 1.00 54.78 191 GLN A O 1
ATOM 1486 N N . ARG A 1 192 ? -8.576 -13.207 14.840 1.00 54.00 192 ARG A N 1
ATOM 1487 C CA . ARG A 1 192 ? -8.753 -13.426 16.292 1.00 54.00 192 ARG A CA 1
ATOM 1488 C C . ARG A 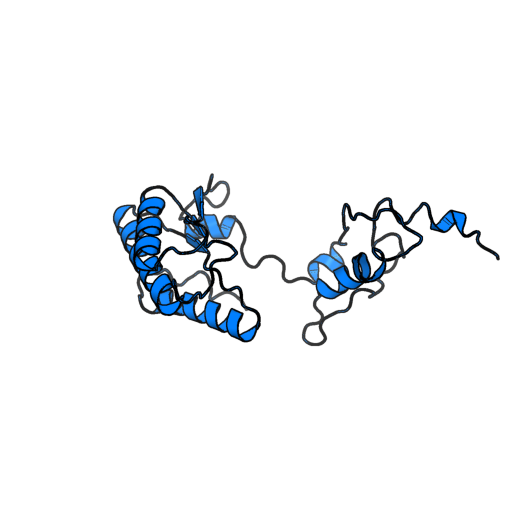1 192 ? -10.081 -12.902 16.861 1.00 54.00 192 ARG A C 1
ATOM 1490 O O . ARG A 1 192 ? -10.327 -13.052 18.055 1.00 54.00 192 ARG A O 1
ATOM 1497 N N . HIS A 1 193 ? -10.925 -12.270 16.044 1.00 48.66 193 HIS A N 1
ATOM 1498 C CA . HIS A 1 193 ? -12.140 -11.603 16.495 1.00 48.66 193 HIS A CA 1
ATOM 1499 C C . HIS A 1 193 ? -13.260 -11.683 15.432 1.00 48.66 193 HIS A C 1
ATOM 1501 O O . HIS A 1 193 ? -13.310 -10.857 14.519 1.00 48.66 193 HIS A O 1
ATOM 1507 N N . PRO A 1 194 ? -14.180 -12.654 15.559 1.00 37.19 194 PRO A N 1
ATOM 1508 C CA . PRO A 1 194 ? -15.019 -13.191 14.476 1.00 37.19 194 PRO A CA 1
ATOM 1509 C C . PRO A 1 194 ? -16.141 -12.281 13.936 1.00 37.19 194 PRO A C 1
ATOM 1511 O O . PRO A 1 194 ? -16.901 -12.704 13.075 1.00 37.19 194 PRO A O 1
ATOM 1514 N N . HIS A 1 195 ? -16.256 -11.026 14.376 1.00 38.06 195 HIS A N 1
ATOM 1515 C CA . HIS A 1 195 ? -17.306 -10.096 13.915 1.00 38.06 195 HIS A CA 1
ATOM 1516 C C . HIS A 1 195 ? -16.950 -9.333 12.625 1.00 38.06 195 HIS A C 1
ATOM 1518 O O . HIS A 1 195 ? -17.560 -8.316 12.311 1.00 38.06 195 HIS A O 1
ATOM 1524 N N . TRP A 1 196 ? -15.931 -9.784 11.894 1.00 42.38 196 TRP A N 1
ATOM 1525 C CA . TRP A 1 196 ? -15.465 -9.168 10.655 1.00 42.38 196 TRP A CA 1
ATOM 1526 C C . TRP A 1 196 ? -15.933 -10.007 9.470 1.00 42.38 196 TRP A C 1
ATOM 1528 O O . TRP A 1 196 ? -15.518 -11.157 9.349 1.00 42.38 196 TRP A O 1
ATOM 1538 N N . HIS A 1 197 ? -16.770 -9.434 8.597 1.00 38.56 197 HIS A N 1
ATOM 1539 C CA . HIS A 1 197 ? -17.310 -10.128 7.423 1.00 38.56 197 HIS A CA 1
ATOM 1540 C C . HIS A 1 197 ? -16.205 -10.834 6.620 1.00 38.56 197 HIS A C 1
ATOM 1542 O O . HIS A 1 197 ? -15.146 -10.266 6.326 1.00 38.56 197 HIS A O 1
ATOM 1548 N N . HIS A 1 198 ? -16.468 -12.108 6.335 1.00 37.56 198 HIS A N 1
ATOM 1549 C CA . HIS A 1 198 ? -15.522 -13.131 5.888 1.00 37.56 198 HIS A CA 1
ATOM 1550 C C . HIS A 1 198 ? -15.363 -13.199 4.353 1.00 37.56 198 HIS A C 1
ATOM 1552 O O . HIS A 1 198 ? -14.500 -13.918 3.862 1.00 37.56 198 HIS A O 1
ATOM 1558 N N . GLU A 1 199 ? -16.155 -12.444 3.589 1.00 32.53 199 GLU A N 1
ATOM 1559 C CA . GLU A 1 199 ? -16.442 -12.752 2.173 1.00 32.53 199 GLU A CA 1
ATOM 1560 C C . GLU A 1 199 ? -15.510 -12.121 1.124 1.00 32.53 199 GLU A C 1
ATOM 1562 O O . GLU A 1 199 ? -15.757 -12.254 -0.063 1.00 32.53 199 GLU A O 1
ATOM 1567 N N . LEU A 1 200 ? -14.433 -11.426 1.503 1.00 41.88 200 LEU A N 1
ATOM 1568 C CA . LEU A 1 200 ? -13.713 -10.563 0.543 1.00 41.88 200 LEU A CA 1
ATOM 1569 C C . LEU A 1 200 ? -12.302 -11.019 0.148 1.00 41.88 200 LEU A C 1
ATOM 1571 O O . LEU A 1 200 ? -11.639 -10.308 -0.596 1.00 41.88 200 LEU A O 1
ATOM 1575 N N . TRP A 1 201 ? -11.819 -12.158 0.653 1.00 40.03 201 TRP A N 1
ATOM 1576 C CA . TRP A 1 201 ? -10.437 -12.610 0.400 1.00 40.03 201 TRP A CA 1
ATOM 1577 C C . TRP A 1 201 ? -10.286 -14.124 0.174 1.00 40.03 201 TRP A C 1
ATOM 1579 O O . TRP A 1 201 ? -9.159 -14.610 0.163 1.00 40.03 201 TRP A O 1
ATOM 1589 N N . GLN A 1 202 ? -11.385 -14.877 0.030 1.00 30.56 202 GLN A N 1
ATOM 1590 C CA . GLN A 1 202 ? -11.330 -16.319 -0.279 1.00 30.56 202 GLN A CA 1
ATOM 1591 C C . GLN A 1 202 ? -11.584 -16.656 -1.755 1.00 30.56 202 GLN A C 1
ATOM 1593 O O . GLN A 1 202 ? -11.252 -17.762 -2.169 1.00 30.56 202 GLN A O 1
ATOM 1598 N N . ASP A 1 203 ? -12.035 -15.703 -2.572 1.00 31.30 203 ASP A N 1
ATOM 1599 C CA . ASP A 1 203 ? -12.255 -15.936 -4.003 1.00 31.30 203 ASP A CA 1
ATOM 1600 C C . ASP A 1 203 ? -11.049 -15.452 -4.814 1.00 31.30 203 ASP A C 1
ATOM 1602 O O . ASP A 1 203 ? -11.046 -14.389 -5.429 1.00 31.30 203 ASP A O 1
ATOM 1606 N N . GLY A 1 204 ? -9.985 -16.246 -4.755 1.00 32.94 204 GLY A N 1
ATOM 1607 C CA . GLY A 1 204 ? -8.800 -16.120 -5.598 1.00 32.94 204 GLY A CA 1
ATOM 1608 C C . GLY A 1 204 ? -8.306 -17.507 -5.982 1.00 32.94 204 GLY A C 1
ATOM 1609 O O . GLY A 1 204 ? -7.269 -17.945 -5.485 1.00 32.94 204 GLY A O 1
ATOM 1610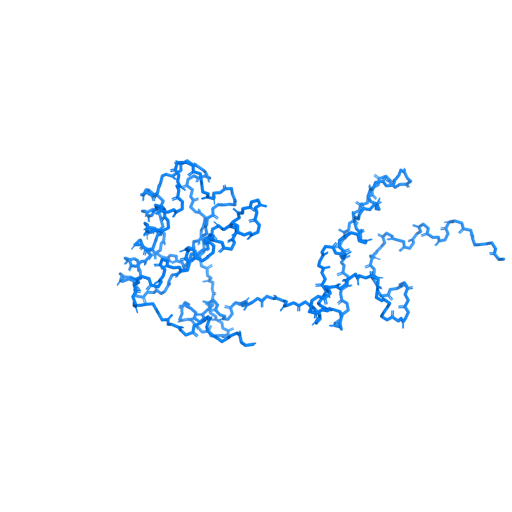 N N . GLY A 1 205 ? -9.114 -18.211 -6.780 1.00 31.67 205 GLY A N 1
ATOM 1611 C CA . GLY A 1 205 ? -8.685 -19.378 -7.557 1.00 31.67 205 GLY A CA 1
ATOM 1612 C C . GLY A 1 205 ? -7.921 -18.972 -8.810 1.00 31.67 205 GLY A C 1
ATOM 1613 O O . GLY A 1 205 ? -8.128 -17.832 -9.285 1.00 31.67 205 GLY A O 1
#

Secondary structure (DSSP, 8-state):
----THHHHTTTTS-B-TTTT-SS----S-B-TTT--B-HHHHHHHHHSSGGG-TT-S------B---HHHHTTS---SS-HHHHHHHTT--SS------EEE-SSSS---HHHHHHHHHHHHTT-SEEE--TT-SS-TTS-HHHHHHHHHHHHHHHHHHH----EEE-----SSHHHHHHHHHHHHHHHHTSS-S--TTSS---

Radius of gyration: 23.38 Å; chains: 1; bounding box: 51×36×70 Å

Organism: Polarella glacialis (NCBI:txid89957)

Foldseek 3Di:
DDDDPVVVVPPPAPAPAVCPVDVDPPPQFDADPPQRAGDPVSVCCVPPVCPCVDPVDPDHDHDDYDDDPVNVVSDPPDPDDPLLLLVLQVADSVDRDDAFEDEDDDLDQDAQQVLLVSLLVCLLPHAEYEYRQPDAQDPRYHCVRNLLSNVVSQVVSCVVNVTGHYYHYDLDDPDPVSSVVSVVVSVVSVVVDPPDDDPRPPPDD

InterPro domains:
  IPR000685 Ribulose bisphosphate carboxylase, large subunit, C-terminal [PF00016] (81-189)
  IPR017443 Ribulose bisphosphate carboxylase, large subunit, ferrodoxin-like N-terminal [PF02788] (38-71)
  IPR033966 RuBisCO [PTHR42704] (40-184)
  IPR036376 Ribulose bisphosphate carboxylase, large subunit, C-terminal domain superfamily [G3DSA:3.20.20.110] (76-197)
  IPR036376 Ribulose bisphosphate carboxylase, large subunit, C-terminal domain superfamily [SSF51649] (77-192)
  IPR036422 RuBisCO large subunit, N-terminal domain superfamily [G3DSA:3.30.70.150] (25-75)
  IPR036422 RuBisCO large subunit, N-terminal domain superfamily [SSF54966] (25-76)

Sequence (205 aa):
MHLSPSRLRSRMFRSLELSRVSPKPRGLPGRNITDGRAMMCSVLTLSIGNNQGMGDVEYGKIYDIYFPPAYLRLFDGPNCNVVDMWRILNRGMSDGGLIVGTIIKPKLGLQPKPFGEACYAFWQGGDFIKNEELQGNQVFCQMNVCIPDVVKAMRAAIKETGSSKLFSANITADDPSEMIARGKYVLSQRQRHPHWHHELWQDGG

pLDDT: mean 80.78, std 22.02, range [28.59, 98.12]